Protein AF-A2DGM3-F1 (afdb_monomer_lite)

Foldseek 3Di:
DQDQDDDDDPPSVQLNLLSVVLVQLVCCLPVDPDFKDFQADPQKDFQPVLVVVVVVLDVVPDDLQPAWQWAAADQQLQFHAHHSHTMTGSNLSVLCNVCSVVLSVPVPDHNRSSCCCSCVSRVHDSQSHYFQQEARAAAVCLQDPCSVVDAFAAADCDDDSQKDHWAWLLSYTMYRHPPGDNVSSSVSSVVCLVPAQQWTWMDGRNYIGIHGYDGDDSVPDDPPPPPPD

Organism: Trichomonas vaginalis (strain ATCC PRA-98 / G3) (NCBI:txid412133)

Sequence (229 aa):
MVYAGRSYSWPEQNKDRAARRMTGLEYFLYNTTNDYYWSLTDDVPIDVDNMDKILRHLQNNYLPLNESVFIGHSLKGWFIQGGTGFLLSRYGAKMIIEHAVDWVRDIPYEDDKATLDFRIWMGLSKRDTYSSLMFGEEPRVFNQSEFWKQKLPRCHSFHRSRCSDNYKITDLHALHTRKMNASLAMERLKQAKRESTDLYFYYCYMDLYLCRGEKYNPNFDCPVKGLYV

Secondary structure (DSSP, 8-state):
--------STTHHHHHHHHHHHHHHHHHHHH---SEEEE--TT--B-GGGHHHHHHHHHHH--TTTS--EEE-EETTTEE-TTT-EEEEHHHHHHHHTTHHHHHHH--S-HHHHGGGHHHHTT--SGGGB-SSEE-S--GGGG-TTGGGS-PPBPPSS--TTBPPPEEGGG--EE--TTS-HHHHHHHHHHHHHH-SSEEEEEETTEEEEEE-S---TTT-PPPTTS--

Structure (mmCIF, N/CA/C/O backbone):
data_AF-A2DGM3-F1
#
_entry.id   AF-A2DGM3-F1
#
loop_
_atom_site.group_PDB
_atom_site.id
_atom_site.type_symbol
_atom_site.label_atom_id
_atom_site.label_alt_id
_atom_site.label_comp_id
_atom_site.label_asym_id
_atom_site.label_entity_id
_atom_site.label_seq_id
_atom_site.pdbx_PDB_ins_code
_atom_site.Cartn_x
_atom_site.Cartn_y
_atom_site.Cartn_z
_atom_site.occupancy
_atom_site.B_iso_or_equiv
_atom_site.auth_seq_id
_atom_site.auth_comp_id
_atom_site.auth_asym_id
_atom_site.auth_atom_id
_atom_site.pdbx_PDB_model_num
ATOM 1 N N . MET A 1 1 ? -20.281 8.184 13.288 1.00 46.78 1 MET A N 1
ATOM 2 C CA . MET A 1 1 ? -20.580 8.792 11.968 1.00 46.78 1 MET A CA 1
ATOM 3 C C . MET A 1 1 ? -19.825 10.107 11.811 1.00 46.78 1 MET A C 1
ATOM 5 O O . MET A 1 1 ? -20.208 11.109 12.405 1.00 46.78 1 MET A O 1
ATOM 9 N N . VAL A 1 2 ? -18.732 10.091 11.047 1.00 50.84 2 VAL A N 1
ATOM 10 C CA . VAL A 1 2 ? -17.939 11.285 10.713 1.00 50.84 2 VAL A CA 1
ATOM 11 C C . VAL A 1 2 ? -18.409 11.793 9.347 1.00 50.84 2 VAL A C 1
ATOM 13 O O . VAL A 1 2 ? -18.343 11.059 8.366 1.00 50.84 2 VAL A O 1
ATOM 16 N N . TYR A 1 3 ? -18.939 13.016 9.270 1.00 42.28 3 TYR A N 1
ATOM 17 C CA . TYR A 1 3 ? -19.444 13.577 8.010 1.00 42.28 3 TYR A CA 1
ATOM 18 C C . TYR A 1 3 ? -18.300 14.156 7.165 1.00 42.28 3 TYR A C 1
ATOM 20 O O . TYR A 1 3 ? -17.554 15.018 7.620 1.00 42.28 3 TYR A O 1
ATOM 28 N N . ALA A 1 4 ? -18.199 13.699 5.918 1.00 52.12 4 ALA A N 1
ATOM 29 C CA . ALA A 1 4 ? -17.235 14.153 4.919 1.00 52.12 4 ALA A CA 1
ATOM 30 C C . ALA A 1 4 ? -17.898 15.175 3.973 1.00 52.12 4 ALA A C 1
ATOM 32 O O . ALA A 1 4 ? -18.628 14.806 3.051 1.00 52.12 4 ALA A O 1
ATOM 33 N N . GLY A 1 5 ? -17.697 16.472 4.222 1.00 51.19 5 GLY A N 1
ATOM 34 C CA . GLY A 1 5 ? -18.116 17.549 3.315 1.00 51.19 5 GLY A CA 1
ATOM 35 C C . GLY A 1 5 ? -17.058 17.835 2.242 1.00 51.19 5 GLY A C 1
ATOM 36 O O . GLY A 1 5 ? -15.865 17.670 2.480 1.00 51.19 5 GLY A O 1
ATOM 37 N N . ARG A 1 6 ? -17.462 18.307 1.053 1.00 50.72 6 ARG A N 1
ATOM 38 C CA . ARG A 1 6 ? -16.499 18.820 0.058 1.00 50.72 6 ARG A CA 1
ATOM 39 C C . ARG A 1 6 ? -15.920 20.143 0.564 1.00 50.72 6 ARG A C 1
ATOM 41 O O . ARG A 1 6 ? -16.621 21.150 0.547 1.00 50.72 6 ARG A O 1
ATOM 48 N N . SER A 1 7 ? -14.655 20.145 0.981 1.00 57.59 7 SER A N 1
ATOM 49 C CA . SER A 1 7 ? -13.930 21.367 1.339 1.00 57.59 7 SER A CA 1
ATOM 50 C C . SER A 1 7 ? -12.769 21.642 0.385 1.00 57.59 7 SER A C 1
ATOM 52 O O . SER A 1 7 ? -12.065 20.731 -0.051 1.00 57.59 7 SER A O 1
ATOM 54 N N . TYR A 1 8 ? -12.574 22.919 0.058 1.00 65.69 8 TYR A N 1
ATOM 55 C CA . TYR A 1 8 ? -11.547 23.389 -0.875 1.00 65.69 8 TYR A CA 1
ATOM 56 C C . TYR A 1 8 ? -10.337 24.024 -0.176 1.00 65.69 8 TYR A C 1
ATOM 58 O O . TYR A 1 8 ? -9.361 24.346 -0.849 1.00 65.69 8 TYR A O 1
ATOM 66 N N . SER A 1 9 ? -10.365 24.187 1.152 1.00 68.12 9 SER A N 1
ATOM 67 C CA . SER A 1 9 ? -9.236 24.721 1.916 1.00 68.12 9 SER A CA 1
ATOM 68 C C . SER A 1 9 ? -8.339 23.608 2.467 1.00 68.12 9 SER A C 1
ATOM 70 O O . SER A 1 9 ? -8.789 22.559 2.929 1.00 68.12 9 SER A O 1
ATOM 72 N N . TRP A 1 10 ? -7.033 23.848 2.441 1.00 52.72 10 TRP A N 1
ATOM 73 C CA . TRP A 1 10 ? -6.056 23.131 3.264 1.00 52.72 10 TRP A CA 1
ATOM 74 C C . TRP A 1 10 ? -6.159 23.754 4.668 1.00 52.72 10 TRP A C 1
ATOM 76 O O . TRP A 1 10 ? -5.999 24.975 4.727 1.00 52.72 10 TRP A O 1
ATOM 86 N N . PRO A 1 11 ? -6.535 23.055 5.769 1.00 72.12 11 PRO A N 1
ATOM 87 C CA . PRO A 1 11 ? -6.354 21.635 6.143 1.00 72.12 11 PRO A CA 1
ATOM 88 C C . PRO A 1 11 ? -7.604 20.737 6.032 1.00 72.12 11 PRO A C 1
ATOM 90 O O . PRO A 1 11 ? -7.537 19.534 6.290 1.00 72.12 11 PRO A O 1
ATOM 93 N N . GLU A 1 12 ? -8.750 21.292 5.652 1.00 80.31 12 GLU A N 1
ATOM 94 C CA . GLU A 1 12 ? -10.031 20.578 5.628 1.00 80.31 12 GLU A CA 1
ATOM 95 C C . GLU A 1 12 ? -10.054 19.418 4.618 1.00 80.31 12 GLU A C 1
ATOM 97 O O . GLU A 1 12 ? -10.713 18.409 4.849 1.00 80.31 12 GLU A O 1
ATOM 102 N N . GLN A 1 13 ? -9.266 19.490 3.541 1.00 85.31 13 GLN A N 1
ATOM 103 C CA . GLN A 1 13 ? -9.073 18.356 2.624 1.00 85.31 13 GLN A CA 1
ATOM 104 C C . GLN A 1 13 ? -8.421 17.134 3.293 1.00 85.31 13 GLN A C 1
ATOM 106 O O . GLN A 1 13 ? -8.773 16.001 2.966 1.00 85.31 13 GLN A O 1
ATOM 111 N N . ASN A 1 14 ? -7.474 17.339 4.217 1.00 88.06 14 ASN A N 1
ATOM 112 C CA . ASN A 1 14 ? -6.849 16.236 4.957 1.00 88.06 14 ASN A CA 1
ATOM 113 C C . ASN A 1 14 ? -7.875 15.596 5.896 1.00 88.06 14 ASN A C 1
ATOM 115 O O . ASN A 1 14 ? -7.977 14.373 5.952 1.00 88.06 14 ASN A O 1
ATOM 119 N N . LYS A 1 15 ? -8.686 16.426 6.566 1.00 90.44 15 LYS A N 1
ATOM 120 C CA . LYS A 1 15 ? -9.774 15.965 7.434 1.00 90.44 15 LYS A CA 1
ATOM 121 C C . LYS A 1 15 ? -10.857 15.216 6.660 1.00 90.44 15 LYS A C 1
ATOM 123 O O . LYS A 1 15 ? -11.299 14.177 7.130 1.00 90.44 15 LYS A O 1
ATOM 128 N N . ASP A 1 16 ? -11.238 15.669 5.463 1.00 90.12 16 ASP A N 1
ATOM 129 C CA . ASP A 1 16 ? -12.183 14.954 4.587 1.00 90.12 16 ASP A CA 1
ATOM 130 C C . ASP A 1 16 ? -11.646 13.567 4.200 1.00 90.12 16 ASP A C 1
ATOM 132 O O . ASP A 1 16 ? -12.334 12.559 4.372 1.00 90.12 16 ASP A O 1
ATOM 136 N N . ARG A 1 17 ? -10.387 13.475 3.746 1.00 90.81 17 ARG A N 1
ATOM 137 C CA . ARG A 1 17 ? -9.767 12.178 3.416 1.00 90.81 17 ARG A CA 1
ATOM 138 C C . ARG A 1 17 ? -9.667 11.260 4.632 1.00 90.81 17 ARG A C 1
ATOM 140 O O . ARG A 1 17 ? -9.996 10.077 4.541 1.00 90.81 17 ARG A O 1
ATOM 147 N N . ALA A 1 18 ? -9.278 11.807 5.777 1.00 92.75 18 ALA A N 1
ATOM 148 C CA . ALA A 1 18 ? -9.226 11.083 7.035 1.00 92.75 18 ALA A CA 1
ATOM 149 C C . ALA A 1 18 ? -10.604 10.581 7.489 1.00 92.75 18 ALA A C 1
ATOM 151 O O . ALA A 1 18 ? -10.742 9.406 7.819 1.00 92.75 18 ALA A O 1
ATOM 152 N N . ALA A 1 19 ? -11.634 11.427 7.432 1.00 93.44 19 ALA A N 1
ATOM 153 C CA . ALA A 1 19 ? -13.014 11.077 7.757 1.00 93.44 19 ALA A CA 1
ATOM 154 C C . ALA A 1 19 ? -13.533 9.929 6.886 1.00 93.44 19 ALA A C 1
ATOM 156 O O . ALA A 1 19 ? -14.128 8.978 7.398 1.00 93.44 19 ALA A O 1
ATOM 157 N N . ARG A 1 20 ? -13.268 9.977 5.574 1.00 93.75 20 ARG A N 1
ATOM 158 C CA . ARG A 1 20 ? -13.624 8.894 4.644 1.00 93.75 20 ARG A CA 1
ATOM 159 C C . ARG A 1 20 ? -12.907 7.597 4.988 1.00 93.75 20 ARG A C 1
ATOM 161 O O . ARG A 1 20 ? -13.541 6.547 5.017 1.00 93.75 20 ARG A O 1
ATOM 168 N N . ARG A 1 21 ? -11.612 7.669 5.302 1.00 94.25 21 ARG A N 1
ATOM 169 C CA . ARG A 1 21 ? -10.820 6.502 5.705 1.00 94.25 21 ARG A CA 1
ATOM 170 C C . ARG A 1 21 ? -11.347 5.877 6.995 1.00 94.25 21 ARG A C 1
ATOM 172 O O . ARG A 1 21 ? -11.496 4.661 7.050 1.00 94.25 21 ARG A O 1
ATOM 179 N N . MET A 1 22 ? -11.670 6.692 8.000 1.00 95.88 22 MET A N 1
ATOM 180 C CA . MET A 1 22 ? -12.245 6.212 9.261 1.00 95.88 22 MET A CA 1
ATOM 181 C C . MET A 1 22 ? -13.651 5.641 9.067 1.00 95.88 22 MET A C 1
ATOM 183 O O . MET A 1 22 ? -13.974 4.627 9.668 1.00 95.88 22 MET A O 1
ATOM 187 N N . THR A 1 23 ? -14.457 6.223 8.177 1.00 96.25 23 THR A N 1
ATOM 188 C CA . THR A 1 23 ? -15.788 5.697 7.833 1.00 96.25 23 THR A CA 1
ATOM 189 C C . THR A 1 23 ? -15.687 4.338 7.134 1.00 96.25 23 THR A C 1
ATOM 191 O O . THR A 1 23 ? -16.422 3.413 7.472 1.00 96.25 23 THR A O 1
ATOM 194 N N . GLY A 1 24 ? -14.750 4.180 6.191 1.00 96.69 24 GLY A N 1
ATOM 195 C CA . GLY A 1 24 ? -14.470 2.891 5.550 1.00 96.69 24 GLY A CA 1
ATOM 196 C C . GLY A 1 24 ? -13.993 1.833 6.549 1.00 96.69 24 GLY A C 1
ATOM 197 O O . GLY A 1 24 ? -14.444 0.689 6.504 1.00 96.69 24 GLY A O 1
ATOM 198 N N . LEU A 1 25 ? -13.137 2.231 7.493 1.00 97.38 25 LEU A N 1
ATOM 199 C CA . LEU A 1 25 ? -12.640 1.354 8.551 1.00 97.38 25 LEU A CA 1
ATOM 200 C C . LEU A 1 25 ? -13.743 0.948 9.547 1.00 97.38 25 LEU A C 1
ATOM 202 O O . LEU A 1 25 ? -13.817 -0.218 9.929 1.00 97.38 25 LEU A O 1
ATOM 206 N N . GLU A 1 26 ? -14.625 1.879 9.926 1.00 97.69 26 GLU A N 1
ATOM 207 C CA . GLU A 1 26 ? -15.796 1.632 10.782 1.00 97.69 26 GLU A CA 1
ATOM 208 C C . GLU A 1 26 ? -16.746 0.631 10.109 1.00 97.69 26 GLU A C 1
ATOM 210 O O . GLU A 1 26 ? -17.124 -0.371 10.718 1.00 97.69 26 GLU A O 1
ATOM 215 N N . TYR A 1 27 ? -17.050 0.833 8.821 1.00 98.12 27 TYR A N 1
ATOM 216 C CA . TYR A 1 27 ? -17.855 -0.108 8.039 1.00 98.12 27 TYR A CA 1
ATOM 217 C C . TYR A 1 27 ? -17.202 -1.494 7.966 1.00 98.12 27 TYR A C 1
ATOM 219 O O . TYR A 1 27 ? -17.854 -2.510 8.190 1.00 98.12 27 TYR A O 1
ATOM 227 N N . PHE A 1 28 ? -15.897 -1.568 7.697 1.00 98.19 28 PHE A N 1
ATOM 228 C CA . PHE A 1 28 ? -15.170 -2.837 7.718 1.00 98.19 28 PHE A CA 1
ATOM 229 C C . PHE A 1 28 ? -15.313 -3.564 9.070 1.00 98.19 28 PHE A C 1
ATOM 231 O O . PHE A 1 28 ? -15.593 -4.769 9.094 1.00 98.19 28 PHE A O 1
ATOM 238 N N . LEU A 1 29 ? -15.165 -2.839 10.183 1.00 97.81 29 LEU A N 1
ATOM 239 C CA . LEU A 1 29 ? -15.168 -3.399 11.534 1.00 97.81 29 LEU A CA 1
ATOM 240 C C . LEU A 1 29 ? -16.559 -3.826 12.028 1.00 97.81 29 LEU A C 1
ATOM 242 O O . LEU A 1 29 ? -16.655 -4.782 12.800 1.00 97.81 29 LEU A O 1
ATOM 246 N N . TYR A 1 30 ? -17.631 -3.159 11.601 1.00 97.94 30 TYR A N 1
ATOM 247 C CA . TYR A 1 30 ? -18.980 -3.433 12.114 1.00 97.94 30 TYR A CA 1
ATOM 248 C C . TYR A 1 30 ? -19.928 -4.076 11.098 1.00 97.94 30 TYR A C 1
ATOM 250 O O . TYR A 1 30 ? -20.912 -4.694 11.499 1.00 97.94 30 TYR A O 1
ATOM 258 N N . ASN A 1 31 ? -19.637 -3.990 9.797 1.00 98.38 31 ASN A N 1
ATOM 259 C CA . ASN A 1 31 ? -20.541 -4.434 8.728 1.00 98.38 31 ASN A CA 1
ATOM 260 C C . ASN A 1 31 ? -19.963 -5.538 7.833 1.00 98.38 31 ASN A C 1
ATOM 262 O O . ASN A 1 31 ? -20.613 -5.953 6.875 1.00 98.38 31 ASN A O 1
ATOM 266 N N . THR A 1 32 ? -18.764 -6.040 8.126 1.00 98.31 32 THR A N 1
ATOM 267 C CA . THR A 1 32 ? -18.161 -7.171 7.402 1.00 98.31 32 THR A CA 1
ATOM 268 C C . THR A 1 32 ? -17.608 -8.203 8.375 1.00 98.31 32 THR A C 1
ATOM 270 O O . THR A 1 32 ? -17.399 -7.891 9.544 1.00 98.31 32 THR A O 1
ATOM 273 N N . THR A 1 33 ? -17.308 -9.408 7.894 1.00 97.69 33 THR A N 1
ATOM 274 C CA . THR A 1 33 ? -16.553 -10.436 8.634 1.00 97.69 33 THR A CA 1
ATOM 275 C C . THR A 1 33 ? -15.145 -10.629 8.068 1.00 97.69 33 THR A C 1
ATOM 277 O O . THR A 1 33 ? -14.523 -11.655 8.314 1.00 97.69 33 THR A O 1
ATOM 280 N N . ASN A 1 34 ? -14.657 -9.675 7.269 1.00 97.81 34 ASN A N 1
ATOM 281 C CA . ASN A 1 34 ? -13.352 -9.778 6.627 1.00 97.81 34 ASN A CA 1
ATOM 282 C C . ASN A 1 34 ? -12.224 -9.650 7.665 1.00 97.81 34 ASN A C 1
ATOM 284 O O . ASN A 1 34 ? -12.305 -8.840 8.596 1.00 97.81 34 ASN A O 1
ATOM 288 N N . ASP A 1 35 ? -11.157 -10.419 7.460 1.00 97.94 35 ASP A N 1
ATOM 289 C CA . ASP A 1 35 ? -9.982 -10.453 8.341 1.00 97.94 35 ASP A CA 1
ATOM 290 C C . ASP A 1 35 ? -9.069 -9.235 8.172 1.00 97.94 35 ASP A C 1
ATOM 292 O O . ASP A 1 35 ? -8.463 -8.761 9.137 1.00 97.94 35 ASP A O 1
ATOM 296 N N . TYR A 1 36 ? -8.992 -8.715 6.944 1.00 97.44 36 TYR A N 1
ATOM 297 C CA . TYR A 1 36 ? -8.100 -7.623 6.572 1.00 97.44 36 TYR A CA 1
ATOM 298 C C . TYR A 1 36 ? -8.834 -6.513 5.824 1.00 97.44 36 TYR A C 1
ATOM 300 O O . TYR A 1 36 ? -9.786 -6.756 5.078 1.00 97.44 36 TYR A O 1
ATOM 308 N N . TYR A 1 37 ? -8.343 -5.291 6.007 1.00 97.25 37 TYR A N 1
ATOM 309 C CA . TYR A 1 37 ? -8.811 -4.079 5.346 1.00 97.25 37 TYR A CA 1
ATOM 310 C C . TYR A 1 37 ? -7.653 -3.416 4.615 1.00 97.25 37 TYR A C 1
ATOM 312 O O . TYR A 1 37 ? -6.606 -3.189 5.214 1.00 97.25 37 TYR A O 1
ATOM 320 N N . TRP A 1 38 ? -7.842 -3.063 3.346 1.00 96.69 38 TRP A N 1
ATOM 321 C CA . TRP A 1 38 ? -6.857 -2.302 2.582 1.00 96.69 38 TRP A CA 1
ATOM 322 C C . TRP A 1 38 ? -7.442 -0.936 2.220 1.00 96.69 38 TRP A C 1
ATOM 324 O O . TRP A 1 38 ? -8.383 -0.844 1.435 1.00 96.69 38 TRP A O 1
ATOM 334 N N . SER A 1 39 ? -6.885 0.128 2.801 1.00 96.00 39 SER A N 1
ATOM 335 C CA . SER A 1 39 ? -7.179 1.507 2.402 1.00 96.00 39 SER A CA 1
ATOM 336 C C . SER A 1 39 ? -6.271 1.892 1.240 1.00 96.00 39 SER A C 1
ATOM 338 O O . SER A 1 39 ? -5.059 1.879 1.415 1.00 96.00 39 SER A O 1
ATOM 340 N N . LEU A 1 40 ? -6.839 2.307 0.110 1.00 94.50 40 LEU A N 1
ATOM 341 C CA . LEU A 1 40 ? -6.114 2.783 -1.077 1.00 94.50 40 LEU A CA 1
ATOM 342 C C . LEU A 1 40 ? -6.906 3.881 -1.808 1.00 94.50 40 LEU A C 1
ATOM 344 O O . LEU A 1 40 ? -8.092 4.074 -1.529 1.00 94.50 40 LEU A O 1
ATOM 348 N N . THR A 1 41 ? -6.251 4.609 -2.714 1.00 93.81 41 THR A N 1
ATOM 349 C CA . THR A 1 41 ? -6.880 5.592 -3.616 1.00 93.81 41 THR A CA 1
ATOM 350 C C . THR A 1 41 ? -7.310 4.963 -4.945 1.00 93.81 41 THR A C 1
ATOM 352 O O . THR A 1 41 ? -6.910 3.855 -5.293 1.00 93.81 41 THR A O 1
ATOM 355 N N . ASP A 1 42 ? -8.154 5.662 -5.702 1.00 92.56 42 ASP A N 1
ATOM 356 C CA . ASP A 1 42 ? -8.741 5.192 -6.964 1.00 92.56 42 ASP A CA 1
ATOM 357 C C . ASP A 1 42 ? -7.768 5.189 -8.161 1.00 92.56 42 ASP A C 1
ATOM 359 O O . ASP A 1 42 ? -8.080 4.628 -9.210 1.00 92.56 42 ASP A O 1
ATOM 363 N N . ASP A 1 43 ? -6.568 5.749 -8.001 1.00 92.50 43 ASP A N 1
ATOM 364 C CA . ASP A 1 43 ? -5.481 5.779 -8.988 1.00 92.50 43 ASP A CA 1
ATOM 365 C C . ASP A 1 43 ? -4.379 4.724 -8.737 1.00 92.50 43 ASP A C 1
ATOM 367 O O . ASP A 1 43 ? -3.234 4.855 -9.200 1.00 92.50 43 ASP A O 1
ATOM 371 N N . VAL A 1 44 ? -4.740 3.648 -8.026 1.00 95.50 44 VAL A N 1
ATOM 372 C CA . VAL A 1 44 ? -3.877 2.502 -7.708 1.00 95.50 44 VAL A CA 1
ATOM 373 C C . VAL A 1 44 ? -4.363 1.235 -8.416 1.00 95.50 44 VAL A C 1
ATOM 375 O O . VAL A 1 44 ? -5.273 0.561 -7.928 1.00 95.50 44 VAL A O 1
ATOM 378 N N . PRO A 1 45 ? -3.760 0.837 -9.550 1.00 95.56 45 PRO A N 1
ATOM 379 C CA . PRO A 1 45 ? -3.963 -0.500 -10.087 1.00 95.56 45 PRO A CA 1
ATOM 380 C C . PRO A 1 45 ? -3.408 -1.573 -9.137 1.00 95.56 45 PRO A C 1
ATOM 382 O O . PRO A 1 45 ? -2.309 -1.445 -8.587 1.00 95.56 45 PRO A O 1
ATOM 385 N N . ILE A 1 46 ? -4.153 -2.675 -9.017 1.00 95.50 46 ILE A N 1
ATOM 386 C CA . ILE A 1 46 ? -3.817 -3.837 -8.187 1.00 95.50 46 ILE A CA 1
ATOM 387 C C . ILE A 1 46 ? -3.673 -5.085 -9.066 1.00 95.50 46 ILE A C 1
ATOM 389 O O . ILE A 1 46 ? -4.498 -5.354 -9.941 1.00 95.50 46 ILE A O 1
ATOM 393 N N . ASP A 1 47 ? -2.634 -5.878 -8.812 1.00 95.06 47 ASP A N 1
ATOM 394 C CA . ASP A 1 47 ? -2.428 -7.193 -9.418 1.00 95.06 47 ASP A CA 1
ATOM 395 C C . ASP A 1 47 ? -3.316 -8.255 -8.749 1.00 95.06 47 ASP A C 1
ATOM 397 O O . ASP A 1 47 ? -2.874 -9.022 -7.889 1.00 95.06 47 ASP A O 1
ATOM 401 N N . VAL A 1 48 ? -4.591 -8.276 -9.146 1.00 92.88 48 VAL A N 1
ATOM 402 C CA . VAL A 1 48 ? -5.610 -9.185 -8.592 1.00 92.88 48 VAL A CA 1
ATOM 403 C C . VAL A 1 48 ? -5.238 -10.660 -8.791 1.00 92.88 48 VAL A C 1
ATOM 405 O O . VAL A 1 48 ? -5.493 -11.472 -7.906 1.00 92.88 48 VAL A O 1
ATOM 408 N N . ASP A 1 49 ? -4.553 -11.001 -9.888 1.00 89.69 49 ASP A N 1
ATOM 409 C CA . ASP A 1 49 ? -4.169 -12.385 -10.217 1.00 89.69 49 ASP A CA 1
ATOM 410 C C . ASP A 1 49 ? -3.181 -12.975 -9.196 1.00 89.69 49 ASP A C 1
ATOM 412 O O . ASP A 1 49 ? -3.067 -14.190 -9.054 1.00 89.69 49 ASP A O 1
ATOM 416 N N . ASN A 1 50 ? -2.458 -12.117 -8.471 1.00 86.44 50 ASN A N 1
ATOM 417 C CA . ASN A 1 50 ? -1.524 -12.520 -7.426 1.00 86.44 50 ASN A CA 1
ATOM 418 C C . ASN A 1 50 ? -2.031 -12.202 -6.007 1.00 86.44 50 ASN A C 1
ATOM 420 O O . ASN A 1 50 ? -1.261 -12.339 -5.054 1.00 86.44 50 ASN A O 1
ATOM 424 N N . MET A 1 51 ? -3.298 -11.809 -5.831 1.00 88.75 51 MET A N 1
ATOM 425 C CA . MET A 1 51 ? -3.848 -11.449 -4.516 1.00 88.75 51 MET A CA 1
ATOM 426 C C . MET A 1 51 ? -3.784 -12.609 -3.513 1.00 88.75 51 MET A C 1
ATOM 428 O O . MET A 1 51 ? -3.455 -12.408 -2.345 1.00 88.75 51 MET A O 1
ATOM 432 N N . ASP A 1 52 ? -3.980 -13.843 -3.978 1.00 87.94 52 ASP A N 1
ATOM 433 C CA . ASP A 1 52 ? -3.874 -15.041 -3.143 1.00 87.94 52 ASP A CA 1
ATOM 434 C C . ASP A 1 52 ? -2.511 -15.182 -2.452 1.00 87.94 52 ASP A C 1
ATOM 436 O O . ASP A 1 52 ? -2.415 -15.784 -1.384 1.00 87.94 52 ASP A O 1
ATOM 440 N N . LYS A 1 53 ? -1.433 -14.649 -3.043 1.00 85.00 53 LYS A N 1
ATOM 441 C CA . LYS A 1 53 ? -0.107 -14.665 -2.407 1.00 85.00 53 LYS A CA 1
ATOM 442 C C . LYS A 1 53 ? -0.064 -13.746 -1.190 1.00 85.00 53 LYS A C 1
ATOM 444 O O . LYS A 1 53 ? 0.463 -14.162 -0.162 1.00 85.00 53 LYS A O 1
ATOM 449 N N . ILE A 1 54 ? -0.661 -12.555 -1.286 1.00 87.50 54 ILE A N 1
ATOM 450 C CA . ILE A 1 54 ? -0.799 -11.634 -0.150 1.00 87.50 54 ILE A CA 1
ATOM 451 C C . ILE A 1 54 ? -1.640 -12.293 0.938 1.00 87.50 54 ILE A C 1
ATOM 453 O O . ILE A 1 54 ? -1.214 -12.351 2.087 1.00 87.50 54 ILE A O 1
ATOM 457 N N . LEU A 1 55 ? -2.806 -12.836 0.576 1.00 89.44 55 LEU A N 1
ATOM 458 C CA . LEU A 1 55 ? -3.712 -13.460 1.540 1.00 89.44 55 LEU A CA 1
ATOM 459 C C . LEU A 1 55 ? -3.050 -14.639 2.257 1.00 89.44 55 LEU A C 1
ATOM 461 O O . LEU A 1 55 ? -3.061 -14.680 3.484 1.00 89.44 55 LEU A O 1
ATOM 465 N N . ARG A 1 56 ? -2.385 -15.539 1.520 1.00 87.62 56 ARG A N 1
ATOM 466 C CA . ARG A 1 56 ? -1.623 -16.644 2.121 1.00 87.62 56 ARG A CA 1
ATOM 467 C C . ARG A 1 56 ? -0.492 -16.147 3.012 1.00 87.62 56 ARG A C 1
ATOM 469 O O . ARG A 1 56 ? -0.264 -16.726 4.068 1.00 87.62 56 ARG A O 1
ATOM 476 N N . HIS A 1 57 ? 0.228 -15.098 2.610 1.00 84.19 57 HIS A N 1
ATOM 477 C CA . HIS A 1 57 ? 1.257 -14.512 3.463 1.00 84.19 57 HIS A CA 1
ATOM 478 C C . HIS A 1 57 ? 0.662 -14.036 4.788 1.00 84.19 57 HIS A C 1
ATOM 480 O O . HIS A 1 57 ? 1.160 -14.428 5.841 1.00 84.19 57 HIS A O 1
ATOM 486 N N . LEU A 1 58 ? -0.418 -13.262 4.733 1.00 89.50 58 LEU A N 1
ATOM 487 C CA . LEU A 1 58 ? -1.066 -12.731 5.922 1.00 89.50 58 LEU A CA 1
ATOM 488 C C . LEU A 1 58 ? -1.600 -13.849 6.830 1.00 89.50 58 LEU A C 1
ATOM 490 O O . LEU A 1 58 ? -1.261 -13.883 8.008 1.00 89.50 58 LEU A O 1
ATOM 494 N N . GLN A 1 59 ? -2.330 -14.814 6.266 1.00 89.81 59 GLN A N 1
ATOM 495 C CA . GLN A 1 59 ? -2.904 -15.954 6.993 1.00 89.81 59 GLN A CA 1
ATOM 496 C C . GLN A 1 59 ? -1.848 -16.850 7.651 1.00 89.81 59 GLN A C 1
ATOM 498 O O . GLN A 1 59 ? -2.086 -17.410 8.716 1.00 89.81 59 GLN A O 1
ATOM 503 N N . ASN A 1 60 ? -0.677 -16.996 7.027 1.00 88.38 60 ASN A N 1
ATOM 504 C CA . ASN A 1 60 ? 0.392 -17.846 7.552 1.00 88.38 60 ASN A CA 1
ATOM 505 C C . ASN A 1 60 ? 1.256 -17.159 8.618 1.00 88.38 60 ASN A C 1
ATOM 507 O O . ASN A 1 60 ? 2.020 -17.846 9.294 1.00 88.38 60 ASN A O 1
ATOM 511 N N . ASN A 1 61 ? 1.205 -15.828 8.723 1.00 85.62 61 ASN A N 1
ATOM 512 C CA . ASN A 1 61 ? 2.100 -15.061 9.596 1.00 85.62 61 ASN A CA 1
ATOM 513 C C . ASN A 1 61 ? 1.374 -14.294 10.704 1.00 85.62 61 ASN A C 1
ATOM 515 O O . ASN A 1 61 ? 2.044 -13.861 11.635 1.00 85.62 61 ASN A O 1
ATOM 519 N N . TYR A 1 62 ? 0.050 -14.135 10.618 1.00 91.38 62 TYR A N 1
ATOM 520 C CA . TYR A 1 62 ? -0.718 -13.331 11.563 1.00 91.38 62 TYR A CA 1
ATOM 521 C C . TYR A 1 62 ? -2.076 -13.956 11.890 1.00 91.38 62 TYR A C 1
ATOM 523 O O . TYR A 1 62 ? -2.744 -14.532 11.032 1.00 91.38 62 TYR A O 1
ATOM 531 N N . LEU A 1 63 ? -2.528 -13.744 13.121 1.00 95.88 63 LEU A N 1
ATOM 532 C CA . LEU A 1 63 ? -3.875 -14.013 13.606 1.00 95.88 63 LEU A CA 1
ATOM 533 C C . LEU A 1 63 ? -4.689 -12.707 13.559 1.00 95.88 63 LEU A C 1
ATOM 535 O O . LEU A 1 63 ? -4.599 -11.894 14.480 1.00 95.88 63 LEU A O 1
ATOM 539 N N . PRO A 1 64 ? -5.515 -12.467 12.523 1.00 96.38 64 PRO A N 1
ATOM 540 C CA . PRO A 1 64 ? -6.099 -11.147 12.248 1.00 96.38 64 PRO A CA 1
ATOM 541 C C . PRO A 1 64 ? -7.034 -10.612 13.343 1.00 96.38 64 PRO A C 1
ATOM 543 O O . PRO A 1 64 ? -7.281 -9.407 13.407 1.00 96.38 64 PRO A O 1
ATOM 546 N N . LEU A 1 65 ? -7.554 -11.493 14.202 1.00 97.56 65 LEU A N 1
ATOM 547 C CA . LEU A 1 65 ? -8.434 -11.145 15.321 1.00 97.56 65 LEU A CA 1
ATOM 548 C C . LEU A 1 65 ? -7.678 -10.832 16.622 1.00 97.56 65 LEU A C 1
ATOM 550 O O . LEU A 1 65 ? -8.278 -10.293 17.550 1.00 97.56 65 LEU A O 1
ATOM 554 N N . ASN A 1 66 ? -6.382 -11.145 16.685 1.00 97.12 66 ASN A N 1
ATOM 555 C CA . ASN A 1 66 ? -5.584 -11.098 17.912 1.00 97.12 66 ASN A CA 1
ATOM 556 C C . ASN A 1 66 ? -4.276 -10.312 17.754 1.00 97.12 66 ASN A C 1
ATOM 558 O O . ASN A 1 66 ? -3.688 -9.915 18.756 1.00 97.12 66 ASN A O 1
ATOM 562 N N . GLU A 1 67 ? -3.814 -10.097 16.523 1.00 95.38 67 GLU A N 1
ATOM 563 C CA . GLU A 1 67 ? -2.536 -9.458 16.223 1.00 95.38 67 GLU A CA 1
ATOM 564 C C . GLU A 1 67 ? -2.730 -8.236 15.329 1.00 95.38 67 GLU A C 1
ATOM 566 O O . GLU A 1 67 ? -3.490 -8.250 14.354 1.00 95.38 67 GLU A O 1
ATOM 571 N N . SER A 1 68 ? -2.021 -7.158 15.661 1.00 95.38 68 SER A N 1
ATOM 572 C CA . SER A 1 68 ? -2.001 -5.936 14.864 1.00 95.38 68 SER A CA 1
ATOM 573 C C . SER A 1 68 ? -1.169 -6.142 13.602 1.00 95.38 68 SER A C 1
ATOM 575 O O . SER A 1 68 ? 0.027 -6.406 13.674 1.00 95.38 68 SER A O 1
ATOM 577 N N . VAL A 1 69 ? -1.792 -5.948 12.445 1.00 95.31 69 VAL A N 1
ATOM 578 C CA . VAL A 1 69 ? -1.104 -5.741 11.169 1.00 95.31 69 VAL A CA 1
ATOM 579 C C . VAL A 1 69 ? -1.389 -4.310 10.750 1.00 95.31 69 VAL A C 1
ATOM 581 O O . VAL A 1 69 ? -2.546 -3.900 10.773 1.00 95.31 69 VAL A O 1
ATOM 584 N N . PHE A 1 70 ? -0.349 -3.566 10.381 1.00 95.62 70 PHE A N 1
ATOM 585 C CA . PHE A 1 70 ? -0.449 -2.238 9.780 1.00 95.62 70 PHE A CA 1
ATOM 586 C C . PHE A 1 70 ? 0.727 -2.034 8.842 1.00 95.62 70 PHE A C 1
ATOM 588 O O . PHE A 1 70 ? 1.762 -1.539 9.262 1.00 95.62 70 PHE A O 1
ATOM 595 N N . ILE A 1 71 ? 0.584 -2.460 7.590 1.00 93.62 71 ILE A N 1
ATOM 596 C CA . ILE A 1 71 ? 1.693 -2.503 6.634 1.00 93.62 71 ILE A CA 1
ATOM 597 C C . ILE A 1 71 ? 1.395 -1.662 5.395 1.00 93.62 71 ILE A C 1
ATOM 599 O O . ILE A 1 71 ? 0.274 -1.661 4.890 1.00 93.62 71 ILE A O 1
ATOM 603 N N . GLY A 1 72 ? 2.401 -0.968 4.870 1.00 92.94 72 GLY A N 1
ATOM 604 C CA . GLY A 1 72 ? 2.283 -0.206 3.633 1.00 92.94 72 GLY A CA 1
ATOM 605 C C . GLY A 1 72 ? 3.627 0.192 3.031 1.00 92.94 72 GLY A C 1
ATOM 606 O O . GLY A 1 72 ? 4.691 -0.164 3.543 1.00 92.94 72 GLY A O 1
ATOM 607 N N . HIS A 1 73 ? 3.596 0.937 1.924 1.00 91.69 73 HIS A N 1
ATOM 608 C CA . HIS A 1 73 ? 4.827 1.460 1.332 1.00 91.69 73 HIS A CA 1
ATOM 609 C C . HIS A 1 73 ? 5.379 2.589 2.202 1.00 91.69 73 HIS A C 1
ATOM 611 O O . HIS A 1 73 ? 4.773 3.660 2.298 1.00 91.69 73 HIS A O 1
ATOM 617 N N . SER A 1 74 ? 6.544 2.372 2.813 1.00 86.62 74 SER A N 1
ATOM 618 C CA . SER A 1 74 ? 7.171 3.398 3.637 1.00 86.62 74 SER A CA 1
ATOM 619 C C . SER A 1 74 ? 8.153 4.263 2.865 1.00 86.62 74 SER A C 1
ATOM 621 O O . SER A 1 74 ? 9.185 3.800 2.375 1.00 86.62 74 SER A O 1
ATOM 623 N N . LEU A 1 75 ? 7.898 5.568 2.875 1.00 82.31 75 LEU A N 1
ATOM 624 C CA . LEU A 1 75 ? 8.832 6.556 2.357 1.00 82.31 75 LEU A CA 1
ATOM 625 C C . LEU A 1 75 ? 9.852 6.898 3.444 1.00 82.31 75 LEU A C 1
ATOM 627 O O . LEU A 1 75 ? 9.598 7.707 4.336 1.00 82.31 75 LEU A O 1
ATOM 631 N N . LYS A 1 76 ? 11.025 6.252 3.375 1.00 70.25 76 LYS A N 1
ATOM 632 C CA . LYS A 1 76 ? 12.170 6.428 4.295 1.00 70.25 76 LYS A CA 1
ATOM 633 C C . LYS A 1 76 ? 11.888 6.133 5.773 1.00 70.25 76 LYS A C 1
ATOM 635 O O . LYS A 1 76 ? 12.614 6.624 6.640 1.00 70.25 76 LYS A O 1
ATOM 640 N N . GLY A 1 77 ? 10.826 5.408 6.104 1.00 69.56 77 GLY A N 1
ATOM 641 C CA . GLY A 1 77 ? 10.415 5.280 7.501 1.00 69.56 77 GLY A CA 1
ATOM 642 C C . GLY A 1 77 ? 9.883 6.559 8.129 1.00 69.56 77 GLY A C 1
ATOM 643 O O . GLY A 1 77 ? 9.850 6.701 9.358 1.00 69.56 77 GLY A O 1
ATOM 644 N N . TRP A 1 78 ? 9.540 7.538 7.292 1.00 78.31 78 TRP A N 1
ATOM 645 C CA . TRP A 1 78 ? 8.994 8.811 7.739 1.00 78.31 78 TRP A CA 1
ATOM 646 C C . TRP A 1 78 ? 7.479 8.756 7.806 1.00 78.31 78 TRP A C 1
ATOM 648 O O . TRP A 1 78 ? 6.920 9.361 8.710 1.00 78.31 78 TRP A O 1
ATOM 658 N N . PHE A 1 79 ? 6.844 8.031 6.884 1.00 87.75 79 PHE A N 1
ATOM 659 C CA . PHE A 1 79 ? 5.408 7.771 6.866 1.00 87.75 79 PHE A CA 1
ATOM 660 C C . PHE A 1 79 ? 5.060 6.629 5.903 1.00 87.75 79 PHE A C 1
ATOM 662 O O . PHE A 1 79 ? 5.920 6.171 5.141 1.00 87.75 79 PHE A O 1
ATOM 669 N N . ILE A 1 80 ? 3.805 6.180 5.958 1.00 90.50 80 ILE A N 1
ATOM 670 C CA . ILE A 1 80 ? 3.206 5.262 4.988 1.00 90.50 80 ILE A CA 1
ATOM 671 C C . ILE A 1 80 ? 2.523 6.081 3.896 1.00 90.50 80 ILE A C 1
ATOM 673 O O . ILE A 1 80 ? 1.745 6.984 4.189 1.00 90.50 80 ILE A O 1
ATOM 677 N N . GLN A 1 81 ? 2.835 5.794 2.637 1.00 92.00 81 GLN A N 1
ATOM 678 C CA . GLN A 1 81 ? 2.328 6.567 1.510 1.00 92.00 81 GLN A CA 1
ATOM 679 C C . GLN A 1 81 ? 0.810 6.377 1.335 1.00 92.00 81 GLN A C 1
ATOM 681 O O . GLN A 1 81 ? 0.314 5.255 1.366 1.00 92.00 81 GLN A O 1
ATOM 686 N N . GLY A 1 82 ? 0.069 7.474 1.134 1.00 89.19 82 GLY A N 1
ATOM 687 C CA . GLY A 1 82 ? -1.401 7.458 1.154 1.00 89.19 82 GLY A CA 1
ATOM 688 C C . GLY A 1 82 ? -2.107 6.878 -0.077 1.00 89.19 82 GLY A C 1
ATOM 689 O O . GLY A 1 82 ? -3.257 6.468 0.043 1.00 89.19 82 GLY A O 1
ATOM 690 N N . GLY A 1 83 ? -1.438 6.846 -1.231 1.00 92.00 83 GLY A N 1
ATOM 691 C CA . GLY A 1 83 ? -1.939 6.340 -2.513 1.00 92.00 83 GLY A CA 1
ATOM 692 C C . GLY A 1 83 ? -2.160 4.833 -2.477 1.00 92.00 83 GLY A C 1
ATOM 693 O O . GLY A 1 83 ? -3.293 4.384 -2.316 1.00 92.00 83 GLY A O 1
ATOM 694 N N . THR A 1 84 ? -1.081 4.033 -2.509 1.00 94.00 84 THR A N 1
ATOM 695 C CA . THR A 1 84 ? -1.197 2.580 -2.240 1.00 94.00 84 THR A CA 1
ATOM 696 C C . THR A 1 84 ? -1.704 2.285 -0.831 1.00 94.00 84 THR A C 1
ATOM 698 O O . THR A 1 84 ? -2.164 1.175 -0.564 1.00 94.00 84 THR A O 1
ATOM 701 N N . GLY A 1 85 ? -1.605 3.284 0.050 1.00 94.44 85 GLY A N 1
ATOM 702 C CA . GLY A 1 85 ? -2.147 3.288 1.392 1.00 94.44 85 GLY A CA 1
ATOM 703 C C . GLY A 1 85 ? -1.561 2.175 2.241 1.00 94.44 85 GLY A C 1
ATOM 704 O O . GLY A 1 85 ? -0.341 2.008 2.304 1.00 94.44 85 GLY A O 1
ATOM 705 N N . PHE A 1 86 ? -2.430 1.450 2.933 1.00 95.38 86 PHE A N 1
ATOM 706 C CA . PHE A 1 86 ? -2.015 0.462 3.920 1.00 95.38 86 PHE A CA 1
ATOM 707 C C . PHE A 1 86 ? -3.023 -0.670 4.078 1.00 95.38 86 PHE A C 1
ATOM 709 O O . PHE A 1 86 ? -4.220 -0.510 3.824 1.00 95.38 86 PHE A O 1
ATOM 716 N N . LEU A 1 87 ? -2.525 -1.790 4.591 1.00 96.31 87 LEU A N 1
ATOM 717 C CA . LEU A 1 87 ? -3.292 -2.962 4.972 1.00 96.31 87 LEU A CA 1
ATOM 718 C C . LEU A 1 87 ? -3.325 -3.102 6.496 1.00 96.31 87 LEU A C 1
ATOM 720 O O . LEU A 1 87 ? -2.293 -2.981 7.156 1.00 96.31 87 LEU A O 1
ATOM 724 N N . LEU A 1 88 ? -4.511 -3.376 7.036 1.00 96.88 88 LEU A N 1
ATOM 725 C CA . LEU A 1 88 ? -4.772 -3.585 8.456 1.00 96.88 88 LEU A CA 1
ATOM 726 C C . LEU A 1 88 ? -5.354 -4.967 8.729 1.00 96.88 88 LEU A C 1
ATOM 728 O O . LEU A 1 88 ? -6.175 -5.451 7.949 1.00 96.88 88 LEU A O 1
ATOM 732 N N . SER A 1 89 ? -5.010 -5.551 9.876 1.00 97.81 89 SER A N 1
ATOM 733 C CA . SER A 1 89 ? -5.812 -6.625 10.471 1.00 97.81 89 SER A CA 1
ATOM 734 C C . SER A 1 89 ? -7.061 -6.059 11.140 1.00 97.81 89 SER A C 1
ATOM 736 O O . SER A 1 89 ? -7.121 -4.881 11.508 1.00 97.81 89 SER A O 1
ATOM 738 N N . ARG A 1 90 ? -8.061 -6.913 11.361 1.00 98.12 90 ARG A N 1
ATOM 739 C CA . ARG A 1 90 ? -9.264 -6.547 12.111 1.00 98.12 90 ARG A CA 1
ATOM 740 C C . ARG A 1 90 ? -8.963 -6.083 13.538 1.00 98.12 90 ARG A C 1
ATOM 742 O O . ARG A 1 90 ? -9.578 -5.125 14.003 1.00 98.12 90 ARG A O 1
ATOM 749 N N . TYR A 1 91 ? -7.994 -6.710 14.204 1.00 98.12 91 TYR A N 1
ATOM 750 C CA . TYR A 1 91 ? -7.521 -6.273 15.517 1.00 98.12 91 TYR A CA 1
ATOM 751 C C . TYR A 1 91 ? -6.920 -4.859 15.463 1.00 98.12 91 TYR A C 1
ATOM 753 O O . TYR A 1 91 ? -7.328 -3.994 16.235 1.00 98.12 91 TYR A O 1
ATOM 761 N N . GLY A 1 92 ? -6.043 -4.577 14.491 1.00 97.62 92 GLY A N 1
ATOM 762 C CA . GLY A 1 92 ? -5.487 -3.233 14.292 1.00 97.62 92 GLY A CA 1
ATOM 763 C C . GLY A 1 92 ? -6.564 -2.185 13.983 1.00 97.62 92 GLY A C 1
ATOM 764 O O . GLY A 1 92 ? -6.538 -1.080 14.524 1.00 97.62 92 GLY A O 1
ATOM 765 N N . ALA A 1 93 ? -7.568 -2.542 13.177 1.00 98.06 93 ALA A N 1
ATOM 766 C CA . ALA A 1 93 ? -8.704 -1.668 12.888 1.00 98.06 93 ALA A CA 1
ATOM 767 C C . ALA A 1 93 ? -9.475 -1.267 14.154 1.00 98.06 93 ALA A C 1
ATOM 769 O O . ALA A 1 93 ? -9.829 -0.098 14.304 1.00 98.06 93 ALA A O 1
ATOM 770 N N . LYS A 1 94 ? -9.691 -2.208 15.083 1.00 98.00 94 LYS A N 1
ATOM 771 C CA . LYS A 1 94 ? -10.340 -1.927 16.370 1.00 98.00 94 LYS A CA 1
ATOM 772 C C . LYS A 1 94 ? -9.563 -0.881 17.175 1.00 98.00 94 LYS A C 1
ATOM 774 O O . LYS A 1 94 ? -10.164 0.095 17.611 1.00 98.00 94 LYS A O 1
ATOM 779 N N . MET A 1 95 ? -8.242 -1.043 17.282 1.00 97.38 95 MET A N 1
ATOM 780 C CA . MET A 1 95 ? -7.372 -0.100 17.999 1.00 97.38 95 MET A CA 1
ATOM 781 C C . MET A 1 95 ? -7.447 1.316 17.405 1.00 97.38 95 MET A C 1
ATOM 783 O O . MET A 1 95 ? -7.464 2.296 18.139 1.00 97.38 95 MET A O 1
ATOM 787 N N . ILE A 1 96 ? -7.527 1.448 16.074 1.00 97.06 96 ILE A N 1
ATOM 788 C CA . ILE A 1 96 ? -7.654 2.761 15.415 1.00 97.06 96 ILE A CA 1
ATOM 789 C C . ILE A 1 96 ? -9.021 3.398 15.676 1.00 97.06 96 ILE A C 1
ATOM 791 O O . ILE A 1 96 ? -9.096 4.599 15.936 1.00 97.06 96 ILE A O 1
ATOM 795 N N . ILE A 1 97 ? -10.105 2.623 15.587 1.00 96.81 97 ILE A N 1
ATOM 796 C CA . ILE A 1 97 ? -11.468 3.158 15.711 1.00 96.81 97 ILE A CA 1
ATOM 797 C C . ILE A 1 97 ? -11.729 3.768 17.091 1.00 96.81 97 ILE A C 1
ATOM 799 O O . ILE A 1 97 ? -12.443 4.766 17.177 1.00 96.81 97 ILE A O 1
ATOM 803 N N . GLU A 1 98 ? -11.087 3.256 18.142 1.00 95.38 98 GLU A N 1
ATOM 804 C CA . GLU A 1 98 ? -11.146 3.827 19.495 1.00 95.38 98 GLU A CA 1
ATOM 805 C C . GLU A 1 98 ? -10.602 5.270 19.568 1.00 95.38 98 GLU A C 1
ATOM 807 O O . GLU A 1 98 ? -11.021 6.040 20.430 1.00 95.38 98 GLU A O 1
ATOM 812 N N . HIS A 1 99 ? -9.743 5.672 18.624 1.00 95.56 99 HIS A N 1
ATOM 813 C CA . HIS A 1 99 ? -9.140 7.009 18.542 1.00 95.56 99 HIS A CA 1
ATOM 814 C C . HIS A 1 99 ? -9.613 7.836 17.333 1.00 95.56 99 HIS A C 1
ATOM 816 O O . HIS A 1 99 ? -9.198 8.985 17.164 1.00 95.56 99 HIS A O 1
ATOM 822 N N . ALA A 1 100 ? -10.474 7.282 16.475 1.00 93.94 100 ALA A N 1
ATOM 823 C CA . ALA A 1 100 ? -10.741 7.824 15.142 1.00 93.94 100 ALA A CA 1
ATOM 824 C C . ALA A 1 100 ? -11.317 9.249 15.144 1.00 93.94 100 ALA A C 1
ATOM 826 O O . ALA A 1 100 ? -10.908 10.076 14.330 1.00 93.94 100 ALA A O 1
ATOM 827 N N . VAL A 1 101 ? -12.263 9.551 16.041 1.00 94.38 101 VAL A N 1
ATOM 828 C CA . VAL A 1 101 ? -12.925 10.869 16.088 1.00 94.38 101 VAL A CA 1
ATOM 829 C C . VAL A 1 101 ? -11.937 11.967 16.470 1.00 94.38 101 VAL A C 1
ATOM 831 O O . VAL A 1 101 ? -11.873 12.995 15.794 1.00 94.38 101 VAL A O 1
ATOM 834 N N . ASP A 1 102 ? -11.154 11.736 17.523 1.00 94.62 102 ASP A N 1
ATOM 835 C CA . ASP A 1 102 ? -10.147 12.690 17.986 1.00 94.62 102 ASP A CA 1
ATOM 836 C C . ASP A 1 102 ? -9.037 12.848 16.946 1.00 94.62 102 ASP A C 1
ATOM 838 O O . ASP A 1 102 ? -8.684 13.971 16.591 1.00 94.62 102 ASP A O 1
ATOM 842 N N . TRP A 1 103 ? -8.569 11.739 16.363 1.00 94.00 103 TRP A N 1
ATOM 843 C CA . TRP A 1 103 ? -7.559 11.780 15.312 1.00 94.00 103 TRP A CA 1
ATOM 844 C C . TRP A 1 103 ? -8.012 12.617 14.116 1.00 94.00 103 TRP A C 1
ATOM 846 O O . TRP A 1 103 ? -7.286 13.522 13.728 1.00 94.00 103 TRP A O 1
ATOM 856 N N . VAL A 1 104 ? -9.220 12.397 13.572 1.00 93.75 104 VAL A N 1
ATOM 857 C CA . VAL A 1 104 ? -9.744 13.183 12.433 1.00 93.75 104 VAL A CA 1
ATOM 858 C C . VAL A 1 104 ? -9.865 14.669 12.774 1.00 93.75 104 VAL A C 1
ATOM 860 O O . VAL A 1 104 ? -9.564 15.519 11.932 1.00 93.75 104 VAL A O 1
ATOM 863 N N . ARG A 1 105 ? -10.319 14.998 13.989 1.00 92.56 105 ARG A N 1
ATOM 864 C CA . ARG A 1 105 ? -10.470 16.389 14.435 1.00 92.56 105 ARG A CA 1
ATOM 865 C C . ARG A 1 105 ? -9.121 17.108 14.481 1.00 92.56 105 ARG A C 1
ATOM 867 O O . ARG A 1 105 ? -9.035 18.255 14.031 1.00 92.56 105 ARG A O 1
ATOM 874 N N . ASP A 1 106 ? -8.100 16.411 14.972 1.00 91.69 106 ASP A N 1
ATOM 875 C CA . ASP A 1 106 ? -6.836 16.998 15.409 1.00 91.69 106 ASP A CA 1
ATOM 876 C C . ASP A 1 106 ? -5.668 16.754 14.429 1.00 91.69 106 ASP A C 1
ATOM 878 O O . ASP A 1 106 ? -4.524 17.047 14.773 1.00 91.69 106 ASP A O 1
ATOM 882 N N . ILE A 1 107 ? -5.924 16.265 13.201 1.00 88.75 107 ILE A N 1
ATOM 883 C CA . ILE A 1 107 ? -4.873 16.045 12.185 1.00 88.75 107 ILE A CA 1
ATOM 884 C C . ILE A 1 107 ? -4.083 17.342 11.935 1.00 88.75 107 ILE A C 1
ATOM 886 O O . ILE A 1 107 ? -4.642 18.294 11.376 1.00 88.75 107 ILE A O 1
ATOM 890 N N . PRO A 1 108 ? -2.776 17.384 12.263 1.00 79.75 108 PRO A N 1
ATOM 891 C CA . PRO A 1 108 ? -2.009 18.625 12.196 1.00 79.75 108 PRO A CA 1
ATOM 892 C C . PRO A 1 108 ? -1.313 18.856 10.846 1.00 79.75 108 PRO A C 1
ATOM 894 O O . PRO A 1 108 ? -0.825 19.956 10.591 1.00 79.75 108 PRO A O 1
ATOM 897 N N . TYR A 1 109 ? -1.237 17.839 9.984 1.00 87.25 109 TYR A N 1
ATOM 898 C CA . TYR A 1 109 ? -0.516 17.882 8.707 1.00 87.25 109 TYR A CA 1
ATOM 899 C C . TYR A 1 109 ? -1.156 16.939 7.667 1.00 87.25 109 TYR A C 1
ATOM 901 O O . TYR A 1 109 ? -2.356 16.680 7.726 1.00 87.25 109 TYR A O 1
ATOM 909 N N . GLU A 1 110 ? -0.422 16.499 6.644 1.00 90.31 110 GLU A N 1
ATOM 910 C CA . GLU A 1 110 ? -0.960 15.606 5.614 1.00 90.31 110 GLU A CA 1
ATOM 911 C C . GLU A 1 110 ? -1.453 14.278 6.216 1.00 90.31 110 GLU A C 1
ATOM 913 O O . GLU A 1 110 ? -0.819 13.703 7.104 1.00 90.31 110 GLU A O 1
ATOM 918 N N . ASP A 1 111 ? -2.610 13.797 5.751 1.00 89.12 111 ASP A N 1
ATOM 919 C CA . ASP A 1 111 ? -3.302 12.659 6.365 1.00 89.12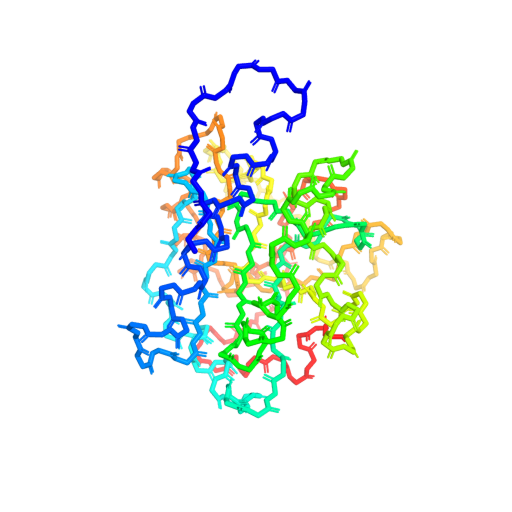 111 ASP A CA 1
ATOM 920 C C . ASP A 1 111 ? -2.506 11.351 6.275 1.00 89.12 111 ASP A C 1
ATOM 922 O O . ASP A 1 111 ? -2.575 10.525 7.181 1.00 89.12 111 ASP A O 1
ATOM 926 N N . ASP A 1 112 ? -1.721 11.170 5.215 1.00 88.44 112 ASP A N 1
ATOM 927 C CA . ASP A 1 112 ? -0.850 10.012 5.023 1.00 88.44 112 ASP A CA 1
ATOM 928 C C . ASP A 1 112 ? 0.305 9.987 6.029 1.00 88.44 112 ASP A C 1
ATOM 930 O O . ASP A 1 112 ? 0.542 8.968 6.678 1.00 88.44 112 ASP A O 1
ATOM 934 N N . LYS A 1 113 ? 0.952 11.129 6.270 1.00 91.12 113 LYS A N 1
ATOM 935 C CA . LYS A 1 113 ? 1.925 11.266 7.356 1.00 91.12 113 LYS A CA 1
ATOM 936 C C . LYS A 1 113 ? 1.286 10.980 8.709 1.00 91.12 113 LYS A C 1
ATOM 938 O O . LYS A 1 113 ? 1.883 10.270 9.515 1.00 91.12 113 LYS A O 1
ATOM 943 N N . ALA A 1 114 ? 0.080 11.500 8.946 1.00 92.31 114 ALA A N 1
ATOM 944 C CA . ALA A 1 114 ? -0.597 11.372 10.236 1.00 92.31 114 ALA A CA 1
ATOM 945 C C . ALA A 1 114 ? -1.027 9.927 10.528 1.00 92.31 114 ALA A C 1
ATOM 947 O O . ALA A 1 114 ? -1.144 9.539 11.688 1.00 92.31 114 ALA A O 1
ATOM 948 N N . THR A 1 115 ? -1.213 9.094 9.496 1.00 92.88 115 THR A N 1
ATOM 949 C CA . THR A 1 115 ? -1.515 7.664 9.690 1.00 92.88 115 THR A CA 1
ATOM 950 C C . THR A 1 115 ? -0.370 6.895 10.343 1.00 92.88 115 THR A C 1
ATOM 952 O O . THR A 1 115 ? -0.600 5.824 10.898 1.00 92.88 115 THR A O 1
ATOM 955 N N . LEU A 1 116 ? 0.858 7.433 10.357 1.00 90.62 116 LEU A N 1
ATOM 956 C CA . LEU A 1 116 ? 1.964 6.783 11.056 1.00 90.62 116 LEU A CA 1
ATOM 957 C C . LEU A 1 116 ? 1.717 6.689 12.571 1.00 90.62 116 LEU A C 1
ATOM 959 O O . LEU A 1 116 ? 2.257 5.783 13.204 1.00 90.62 116 LEU A O 1
ATOM 963 N N . ASP A 1 117 ? 0.888 7.562 13.148 1.00 91.38 117 ASP A N 1
ATOM 964 C CA . ASP A 1 117 ? 0.542 7.523 14.574 1.00 91.38 117 ASP A CA 1
ATOM 965 C C . ASP A 1 117 ? -0.230 6.251 14.954 1.00 91.38 117 ASP A C 1
ATOM 967 O O . ASP A 1 117 ? -0.127 5.787 16.089 1.00 91.38 117 ASP A O 1
ATOM 971 N N . PHE A 1 118 ? -0.900 5.602 13.994 1.00 95.19 118 PHE A N 1
ATOM 972 C CA . PHE A 1 118 ? -1.639 4.355 14.220 1.00 95.19 118 PHE A CA 1
ATOM 973 C C . PHE A 1 118 ? -0.748 3.246 14.782 1.00 95.19 118 PHE A C 1
ATOM 975 O O . PHE A 1 118 ? -1.182 2.448 15.612 1.00 95.19 118 PHE A O 1
ATOM 982 N N . ARG A 1 119 ? 0.533 3.231 14.392 1.00 94.62 119 ARG A N 1
ATOM 983 C CA . ARG A 1 119 ? 1.504 2.254 14.896 1.00 94.62 119 ARG A CA 1
ATOM 984 C C . ARG A 1 119 ? 1.701 2.374 16.412 1.00 94.62 119 ARG A C 1
ATOM 986 O O . ARG A 1 119 ? 1.960 1.373 17.065 1.00 94.62 119 ARG A O 1
ATOM 993 N N . ILE A 1 120 ? 1.586 3.585 16.972 1.00 94.56 120 ILE A N 1
ATOM 994 C CA . ILE A 1 120 ? 1.788 3.836 18.405 1.00 94.56 120 ILE A CA 1
ATOM 995 C C . ILE A 1 120 ? 0.673 3.152 19.192 1.00 94.56 120 ILE A C 1
ATOM 997 O O . ILE A 1 120 ? 0.955 2.452 20.160 1.00 94.56 120 ILE A O 1
ATOM 1001 N N . TRP A 1 121 ? -0.572 3.282 18.730 1.00 95.75 121 TRP A N 1
ATOM 1002 C CA . TRP A 1 121 ? -1.731 2.634 19.349 1.00 95.75 121 TRP A CA 1
ATOM 1003 C C . TRP A 1 121 ? -1.658 1.108 19.270 1.00 95.75 121 TRP A C 1
ATOM 1005 O O . TRP A 1 121 ? -2.157 0.415 20.148 1.00 95.75 121 TRP A O 1
ATOM 1015 N N . MET A 1 122 ? -0.992 0.579 18.245 1.00 95.62 122 MET A N 1
ATOM 1016 C CA . MET A 1 122 ? -0.810 -0.859 18.049 1.00 95.62 122 MET A CA 1
ATOM 1017 C C . MET A 1 122 ? 0.451 -1.433 18.706 1.00 95.62 122 MET A C 1
ATOM 1019 O O . MET A 1 122 ? 0.654 -2.643 18.634 1.00 95.62 122 MET A O 1
ATOM 1023 N N . GLY A 1 123 ? 1.308 -0.601 19.307 1.00 94.94 123 GLY A N 1
ATOM 1024 C CA . GLY A 1 123 ? 2.597 -1.043 19.849 1.00 94.94 123 GLY A CA 1
ATOM 1025 C C . GLY A 1 123 ? 3.609 -1.484 18.783 1.00 94.94 123 GLY A C 1
ATOM 1026 O O . GLY A 1 123 ? 4.508 -2.262 19.087 1.00 94.94 123 GLY A O 1
ATOM 1027 N N . LEU A 1 124 ? 3.469 -0.997 17.548 1.00 92.69 124 LEU A N 1
ATOM 1028 C CA . LEU A 1 124 ? 4.309 -1.362 16.410 1.00 92.69 124 LEU A CA 1
ATOM 1029 C C . LEU A 1 124 ? 5.506 -0.412 16.257 1.00 92.69 124 LEU A C 1
ATOM 1031 O O . LEU A 1 124 ? 5.409 0.823 16.369 1.00 92.69 124 LEU A O 1
ATOM 1035 N N . SER A 1 125 ? 6.660 -0.993 15.940 1.00 91.00 125 SER A N 1
ATOM 1036 C CA . SER A 1 125 ? 7.829 -0.246 15.4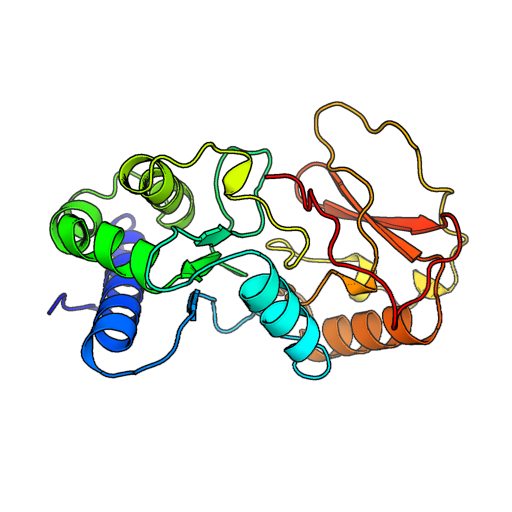97 1.00 91.00 125 SER A CA 1
ATOM 1037 C C . SER A 1 125 ? 7.551 0.396 14.133 1.00 91.00 125 SER A C 1
ATOM 1039 O O . SER A 1 125 ? 6.604 0.053 13.431 1.00 91.00 125 SER A O 1
ATOM 1041 N N . LYS A 1 126 ? 8.367 1.374 13.726 1.00 87.06 126 LYS A N 1
ATOM 1042 C CA . LYS A 1 126 ? 8.241 1.910 12.362 1.00 87.06 126 LYS A CA 1
ATOM 1043 C C . LYS A 1 126 ? 8.464 0.808 11.332 1.00 87.06 126 LYS A C 1
ATOM 1045 O O . LYS A 1 126 ? 7.735 0.736 10.356 1.00 87.06 126 LYS A O 1
ATOM 1050 N N . ARG A 1 127 ? 9.464 -0.034 11.568 1.00 84.75 127 ARG A N 1
ATOM 1051 C CA . ARG A 1 127 ? 9.904 -1.060 10.631 1.00 84.75 127 ARG A CA 1
ATOM 1052 C C . ARG A 1 127 ? 8.825 -2.134 10.432 1.00 84.75 127 ARG A C 1
ATOM 1054 O O . ARG A 1 127 ? 8.564 -2.493 9.292 1.00 84.75 127 ARG A O 1
ATOM 1061 N N . ASP A 1 128 ? 8.057 -2.425 11.483 1.00 88.38 128 ASP A N 1
ATOM 1062 C CA . ASP A 1 128 ? 6.890 -3.314 11.450 1.00 88.38 128 ASP A CA 1
ATOM 1063 C C . ASP A 1 128 ? 5.811 -2.877 10.456 1.00 88.38 128 ASP A C 1
ATOM 1065 O O . ASP A 1 128 ? 4.978 -3.683 10.051 1.00 88.38 128 ASP A O 1
ATOM 1069 N N . THR A 1 129 ? 5.815 -1.598 10.067 1.00 90.44 129 THR A N 1
ATOM 1070 C CA . THR A 1 129 ? 4.819 -1.041 9.150 1.00 90.44 129 THR A CA 1
ATOM 1071 C C . THR A 1 129 ? 5.219 -1.091 7.682 1.00 90.44 129 THR A C 1
ATOM 1073 O O . THR A 1 129 ? 4.475 -0.630 6.815 1.00 90.44 129 THR A O 1
ATOM 1076 N N . TYR A 1 130 ? 6.401 -1.616 7.365 1.00 88.81 130 TYR A N 1
ATOM 1077 C CA . TYR A 1 130 ? 6.933 -1.562 6.009 1.00 88.81 130 TYR A CA 1
ATOM 1078 C C . TYR A 1 130 ? 6.544 -2.801 5.215 1.00 88.81 130 TYR A C 1
ATOM 1080 O O . TYR A 1 130 ? 6.530 -3.920 5.716 1.00 88.81 130 TYR A O 1
ATOM 1088 N N . SER A 1 131 ? 6.252 -2.598 3.935 1.00 88.44 131 SER A N 1
ATOM 1089 C CA . SER A 1 131 ? 5.909 -3.684 3.032 1.00 88.44 131 SER A CA 1
ATOM 1090 C C . SER A 1 131 ? 6.517 -3.483 1.656 1.00 88.44 131 SER A C 1
ATOM 1092 O O . SER A 1 131 ? 6.440 -2.395 1.087 1.00 88.44 131 SER A O 1
ATOM 1094 N N . SER A 1 132 ? 7.048 -4.566 1.091 1.00 87.31 132 SER A N 1
ATOM 1095 C CA . SER A 1 132 ? 7.390 -4.651 -0.330 1.00 87.31 132 SER A CA 1
ATOM 1096 C C . SER A 1 132 ? 6.166 -4.926 -1.212 1.00 87.31 132 SER A C 1
ATOM 1098 O O . SER A 1 132 ? 6.262 -4.863 -2.434 1.00 87.31 132 SER A O 1
ATOM 1100 N N . LEU A 1 133 ? 4.992 -5.185 -0.621 1.00 90.56 133 LEU A N 1
ATOM 1101 C CA . LEU A 1 133 ? 3.790 -5.565 -1.368 1.00 90.56 133 LEU A CA 1
ATOM 1102 C C . LEU A 1 133 ? 3.235 -4.446 -2.253 1.00 90.56 133 LEU A C 1
ATOM 1104 O O . LEU A 1 133 ? 2.407 -4.683 -3.135 1.00 90.56 133 LEU A O 1
ATOM 1108 N N . MET A 1 134 ? 3.671 -3.213 -2.025 1.00 92.44 134 MET A N 1
ATOM 1109 C CA . MET A 1 134 ? 3.123 -2.035 -2.667 1.00 92.44 134 MET A CA 1
ATOM 1110 C C . MET A 1 134 ? 4.183 -0.955 -2.853 1.00 92.44 134 MET A C 1
ATOM 1112 O O . MET A 1 134 ? 5.112 -0.833 -2.057 1.00 92.44 134 MET A O 1
ATOM 1116 N N . PHE A 1 135 ? 4.020 -0.156 -3.905 1.00 93.19 135 PHE A N 1
ATOM 1117 C CA . PHE A 1 135 ? 4.864 0.997 -4.183 1.00 93.19 135 PHE A CA 1
ATOM 1118 C C . PHE A 1 135 ? 4.011 2.248 -4.389 1.00 93.19 135 PHE A C 1
ATOM 1120 O O . PHE A 1 135 ? 3.264 2.375 -5.360 1.00 93.19 135 PHE A O 1
ATOM 1127 N N . GLY A 1 136 ? 4.143 3.167 -3.442 1.00 90.31 136 GLY A N 1
ATOM 1128 C CA . GLY A 1 136 ? 3.309 4.355 -3.295 1.00 90.31 136 GLY A CA 1
ATOM 1129 C C . GLY A 1 136 ? 3.721 5.571 -4.124 1.00 90.31 136 GLY A C 1
ATOM 1130 O O . GLY A 1 136 ? 3.090 6.615 -4.029 1.00 90.31 136 GLY A O 1
ATOM 1131 N N . GLU A 1 137 ? 4.761 5.490 -4.941 1.00 90.94 137 GLU A N 1
ATOM 1132 C CA . GLU A 1 137 ? 5.151 6.594 -5.827 1.00 90.94 137 GLU A CA 1
ATOM 11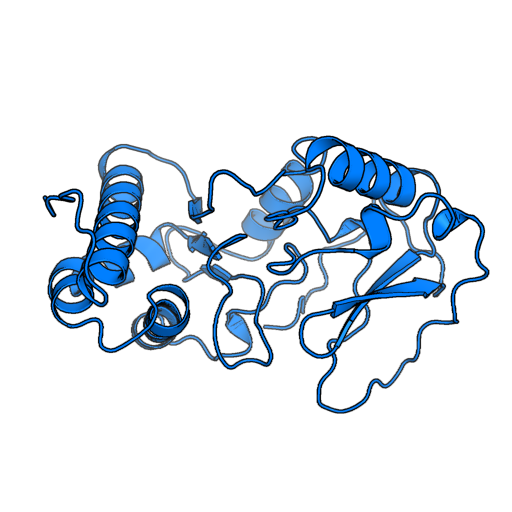33 C C . GLU A 1 137 ? 4.988 6.196 -7.293 1.00 90.94 137 GLU A C 1
ATOM 1135 O O . GLU A 1 137 ? 4.704 5.041 -7.599 1.00 90.94 137 GLU A O 1
ATOM 1140 N N . GLU A 1 138 ? 5.158 7.148 -8.214 1.00 90.38 138 GLU A N 1
ATOM 1141 C CA . GLU A 1 138 ? 5.068 6.882 -9.655 1.00 90.38 138 GLU A CA 1
ATOM 1142 C C . GLU A 1 138 ? 6.140 5.870 -10.099 1.00 90.38 138 GLU A C 1
ATOM 1144 O O . GLU A 1 138 ? 7.331 6.204 -10.130 1.00 90.38 138 GLU A O 1
ATOM 1149 N N . PRO A 1 139 ? 5.778 4.649 -10.535 1.00 91.00 139 PRO A N 1
ATOM 1150 C CA . PRO A 1 139 ? 6.768 3.640 -10.869 1.00 91.00 139 PRO A CA 1
ATOM 1151 C C . PRO A 1 139 ? 7.181 3.788 -12.336 1.00 91.00 139 PRO A C 1
ATOM 1153 O O . PRO A 1 139 ? 6.863 2.960 -13.193 1.00 91.00 139 PRO A O 1
ATOM 1156 N N . ARG A 1 140 ? 7.886 4.884 -12.639 1.00 91.19 140 ARG A N 1
ATOM 1157 C CA . ARG A 1 140 ? 8.235 5.335 -14.004 1.00 91.19 140 ARG A CA 1
ATOM 1158 C C . ARG A 1 140 ? 8.859 4.255 -14.880 1.00 91.19 140 ARG A C 1
ATOM 1160 O O . ARG A 1 140 ? 8.660 4.268 -16.095 1.00 91.19 140 ARG A O 1
ATOM 1167 N N . VAL A 1 141 ? 9.551 3.305 -14.259 1.00 90.81 141 VAL A N 1
ATOM 1168 C CA . VAL A 1 141 ? 10.129 2.131 -14.908 1.00 90.81 141 VAL A CA 1
ATOM 1169 C C . VAL A 1 141 ? 9.109 1.335 -15.732 1.00 90.81 141 VAL A C 1
ATOM 1171 O O . VAL A 1 141 ? 9.411 0.912 -16.844 1.00 90.81 141 VAL A O 1
ATOM 1174 N N . PHE A 1 142 ? 7.865 1.219 -15.259 1.00 91.75 142 PHE A N 1
ATOM 1175 C CA . PHE A 1 142 ? 6.811 0.496 -15.968 1.00 91.75 142 PHE A CA 1
ATOM 1176 C C . PHE A 1 142 ? 6.157 1.330 -17.076 1.00 91.75 142 PHE A C 1
ATOM 1178 O O . PHE A 1 142 ? 5.371 0.790 -17.842 1.00 91.75 142 PHE A O 1
ATOM 1185 N N . ASN A 1 143 ? 6.474 2.618 -17.248 1.00 86.31 143 ASN A N 1
ATOM 1186 C CA . ASN A 1 143 ? 5.916 3.428 -18.344 1.00 86.31 143 ASN A CA 1
ATOM 1187 C C . ASN A 1 143 ? 6.859 3.576 -19.548 1.00 86.31 143 ASN A C 1
ATOM 1189 O O . ASN A 1 143 ? 6.422 3.955 -20.634 1.00 86.31 143 ASN A O 1
ATOM 1193 N N . GLN A 1 144 ? 8.109 3.132 -19.444 1.00 84.19 144 GLN A N 1
ATOM 1194 C CA . GLN A 1 144 ? 9.079 3.222 -20.535 1.00 84.19 144 GLN A CA 1
ATOM 1195 C C . GLN A 1 144 ? 9.145 1.917 -21.349 1.00 84.19 144 GLN A C 1
ATOM 1197 O O . GLN A 1 144 ? 9.509 0.870 -20.825 1.00 84.19 144 GLN A O 1
ATOM 1202 N N . SER A 1 145 ? 8.819 1.968 -22.649 1.00 78.06 145 SER A N 1
ATOM 1203 C CA . SER A 1 145 ? 8.894 0.798 -23.550 1.00 78.06 145 SER A CA 1
ATOM 1204 C C . SER A 1 145 ? 10.316 0.267 -23.711 1.00 78.06 145 SER A C 1
ATOM 1206 O O . SER A 1 145 ? 10.530 -0.939 -23.805 1.00 78.06 145 SER A O 1
ATOM 1208 N N . GLU A 1 146 ? 11.290 1.174 -23.726 1.00 78.88 146 GLU A N 1
ATOM 1209 C CA . GLU A 1 146 ? 12.694 0.838 -23.948 1.00 78.88 146 GLU A CA 1
ATOM 1210 C C . GLU A 1 146 ? 13.367 0.261 -22.707 1.00 78.88 146 GLU A C 1
ATOM 1212 O O . GLU A 1 146 ? 14.401 -0.388 -22.834 1.00 78.88 146 GLU A O 1
ATOM 1217 N N . PHE A 1 147 ? 12.784 0.448 -21.518 1.00 75.38 147 PHE A N 1
ATOM 1218 C CA . PHE A 1 147 ? 13.388 -0.018 -20.273 1.00 75.38 147 PHE A CA 1
ATOM 1219 C C . PHE A 1 147 ? 13.636 -1.530 -20.298 1.00 75.38 147 PHE A C 1
ATOM 1221 O O . PHE A 1 147 ? 14.719 -1.992 -19.951 1.00 75.38 147 PHE A O 1
ATOM 1228 N N . TRP A 1 148 ? 12.677 -2.298 -20.817 1.00 76.50 148 TRP A N 1
ATOM 1229 C CA . TRP A 1 148 ? 12.785 -3.756 -20.927 1.00 76.50 148 TRP A CA 1
ATOM 1230 C C . TRP A 1 148 ? 13.847 -4.233 -21.919 1.00 76.50 148 TRP A C 1
ATOM 1232 O O . TRP A 1 148 ? 14.272 -5.383 -21.854 1.00 76.50 148 TRP A O 1
ATOM 1242 N N . LYS A 1 149 ? 14.304 -3.355 -22.819 1.00 81.00 149 LYS A N 1
ATOM 1243 C CA . LYS A 1 149 ? 15.389 -3.644 -23.765 1.00 81.00 149 LYS A CA 1
ATOM 1244 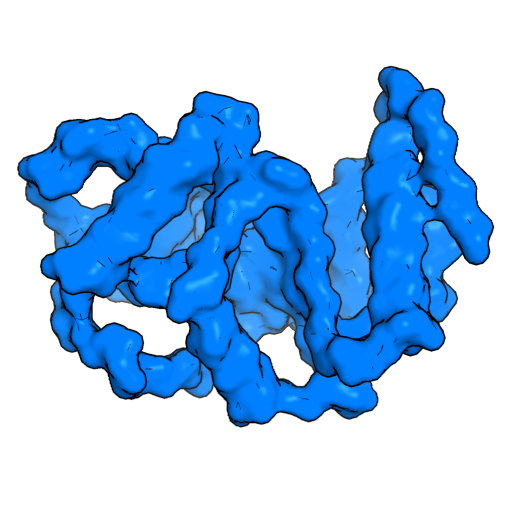C C . LYS A 1 149 ? 16.765 -3.298 -23.192 1.00 81.00 149 LYS A C 1
ATOM 1246 O O . LYS A 1 149 ? 17.780 -3.717 -23.744 1.00 81.00 149 LYS A O 1
ATOM 1251 N N . GLN A 1 150 ? 16.822 -2.527 -22.105 1.00 81.12 150 GLN A N 1
ATOM 1252 C CA . GLN A 1 150 ? 18.077 -2.127 -21.483 1.00 81.12 150 GLN A CA 1
ATOM 1253 C C . GLN A 1 150 ? 18.657 -3.259 -20.632 1.00 81.12 150 GLN A C 1
ATOM 1255 O O . GLN A 1 150 ? 17.952 -4.015 -19.960 1.00 81.12 150 GLN A O 1
ATOM 1260 N N . LYS A 1 151 ? 19.989 -3.358 -20.627 1.00 88.44 151 LYS A N 1
ATOM 1261 C CA . LYS A 1 151 ? 20.698 -4.264 -19.726 1.00 88.44 151 LYS A CA 1
ATOM 1262 C C . LYS A 1 151 ? 20.607 -3.720 -18.299 1.00 88.44 151 LYS A C 1
ATOM 1264 O O . LYS A 1 151 ? 21.274 -2.745 -17.966 1.00 88.44 151 LYS A O 1
ATOM 1269 N N . LEU A 1 152 ? 19.796 -4.370 -17.469 1.00 91.81 152 LEU A N 1
ATOM 1270 C CA . LEU A 1 152 ? 19.641 -4.014 -16.058 1.00 91.81 152 LEU A CA 1
ATOM 1271 C C . LEU A 1 152 ? 20.931 -4.254 -15.259 1.00 91.81 152 LEU A C 1
ATOM 1273 O O . LEU A 1 152 ? 21.670 -5.202 -15.561 1.00 91.81 152 LEU A O 1
ATOM 1277 N N . PRO A 1 153 ? 21.201 -3.433 -14.228 1.00 93.88 153 PRO A N 1
ATOM 1278 C CA . PRO A 1 153 ? 22.332 -3.655 -13.339 1.00 93.88 153 PRO A CA 1
ATOM 1279 C C . PRO A 1 153 ? 22.159 -4.958 -12.550 1.00 93.88 153 PRO A C 1
ATOM 1281 O O . PRO A 1 153 ? 21.043 -5.446 -12.351 1.00 93.88 153 PRO A O 1
ATOM 1284 N N . ARG A 1 154 ? 23.274 -5.514 -12.066 1.00 95.19 154 ARG A N 1
ATOM 1285 C CA . ARG A 1 154 ? 23.221 -6.590 -11.069 1.00 95.19 154 ARG A CA 1
ATOM 1286 C C . ARG A 1 154 ? 22.723 -6.031 -9.741 1.00 95.19 154 ARG A C 1
ATOM 1288 O O . ARG A 1 154 ? 23.069 -4.908 -9.386 1.00 95.19 154 ARG A O 1
ATOM 1295 N N . CYS A 1 155 ? 21.944 -6.816 -9.010 1.00 93.69 155 CYS A N 1
ATOM 1296 C CA . CYS A 1 155 ? 21.513 -6.430 -7.674 1.00 93.69 155 CYS A CA 1
ATOM 1297 C C . CYS A 1 155 ? 22.712 -6.330 -6.728 1.00 93.69 155 CYS A C 1
ATOM 1299 O O . CYS A 1 155 ? 23.580 -7.204 -6.703 1.00 93.69 155 CYS A O 1
ATOM 1301 N N . HIS A 1 156 ? 22.755 -5.250 -5.953 1.00 88.75 156 HIS A N 1
ATOM 1302 C CA . HIS A 1 156 ? 23.762 -5.053 -4.919 1.00 88.75 156 HIS A CA 1
ATOM 1303 C C . HIS A 1 156 ? 23.279 -5.676 -3.613 1.00 88.75 156 HIS A C 1
ATOM 1305 O O . HIS A 1 156 ? 22.134 -5.469 -3.228 1.00 88.75 156 HIS A O 1
ATOM 1311 N N . SER A 1 157 ? 24.149 -6.400 -2.911 1.00 80.19 157 SER A N 1
ATOM 1312 C CA . SER A 1 157 ? 23.846 -6.924 -1.573 1.00 80.19 157 SER A CA 1
ATOM 1313 C C . SER A 1 157 ? 23.748 -5.826 -0.511 1.00 80.19 157 SER A C 1
ATOM 1315 O O . SER A 1 157 ? 23.100 -6.024 0.507 1.00 80.19 157 SER A O 1
ATOM 1317 N N . PHE A 1 158 ? 24.367 -4.668 -0.758 1.00 76.00 158 PHE A N 1
ATOM 1318 C CA . PHE A 1 158 ? 24.348 -3.519 0.140 1.00 76.00 158 PHE A CA 1
ATOM 1319 C C . PHE A 1 158 ? 23.984 -2.265 -0.638 1.00 76.00 158 PHE A C 1
ATOM 1321 O O . PHE A 1 158 ? 24.742 -1.807 -1.498 1.00 76.00 158 PHE A O 1
ATOM 1328 N N . HIS A 1 159 ? 22.830 -1.692 -0.316 1.00 78.06 159 HIS A N 1
ATOM 1329 C CA . HIS A 1 159 ? 22.454 -0.386 -0.830 1.00 78.06 159 HIS A CA 1
ATOM 1330 C C . HIS A 1 159 ? 22.927 0.732 0.099 1.00 78.06 159 HIS A C 1
ATOM 1332 O O . HIS A 1 159 ? 23.263 0.517 1.264 1.00 78.06 159 HIS A O 1
ATOM 1338 N N . ARG A 1 160 ? 22.956 1.967 -0.416 1.00 75.75 160 ARG A N 1
ATOM 1339 C CA . ARG A 1 160 ? 23.162 3.153 0.432 1.00 75.75 160 ARG A CA 1
ATOM 1340 C C . ARG A 1 160 ? 22.078 3.180 1.515 1.00 75.75 160 ARG A C 1
ATOM 1342 O O . ARG A 1 160 ? 20.951 2.782 1.248 1.00 75.75 160 ARG A O 1
ATOM 1349 N N . SER A 1 161 ? 22.367 3.769 2.677 1.00 70.88 161 SER A N 1
ATOM 1350 C CA . SER A 1 161 ? 21.472 3.831 3.856 1.00 70.88 161 SER A CA 1
ATOM 1351 C C . SER A 1 161 ? 20.076 4.448 3.640 1.00 70.88 161 SER A C 1
ATOM 1353 O O . SER A 1 161 ? 19.288 4.537 4.575 1.00 70.88 161 SER A O 1
ATOM 1355 N N . ARG A 1 162 ? 19.763 4.918 2.428 1.00 77.69 162 ARG A N 1
ATOM 1356 C CA . ARG A 1 162 ? 18.485 5.533 2.039 1.00 77.69 162 ARG A CA 1
ATOM 1357 C C . ARG A 1 162 ? 17.652 4.666 1.093 1.00 77.69 162 ARG A C 1
ATOM 1359 O O . ARG A 1 162 ? 16.643 5.151 0.581 1.00 77.69 162 ARG A O 1
ATOM 1366 N N . CYS A 1 163 ? 18.108 3.456 0.814 1.00 83.69 163 CYS A N 1
ATOM 1367 C CA . CYS A 1 163 ? 17.456 2.525 -0.087 1.00 83.69 163 CYS A CA 1
ATOM 1368 C C . CYS A 1 163 ? 16.970 1.306 0.689 1.00 83.69 163 CYS A C 1
ATOM 1370 O O . CYS A 1 163 ? 17.536 0.968 1.729 1.00 83.69 163 CYS A O 1
ATOM 1372 N N . SER A 1 164 ? 15.934 0.663 0.172 1.00 84.31 164 SER A N 1
ATOM 1373 C CA . SER A 1 164 ? 15.475 -0.621 0.682 1.00 84.31 164 SER A CA 1
ATOM 1374 C C . SER A 1 164 ? 16.424 -1.755 0.324 1.00 84.31 164 SER A C 1
ATOM 1376 O O . SER A 1 164 ? 17.318 -1.596 -0.508 1.00 84.31 164 SER A O 1
ATOM 1378 N N . ASP A 1 165 ? 16.153 -2.928 0.887 1.00 87.19 165 ASP A N 1
ATOM 1379 C CA . ASP A 1 165 ? 16.687 -4.183 0.373 1.00 87.19 165 ASP A CA 1
ATOM 1380 C C . ASP A 1 165 ? 16.131 -4.492 -1.027 1.00 87.19 165 ASP A C 1
ATOM 1382 O O . ASP A 1 165 ? 15.217 -3.825 -1.527 1.00 87.19 165 ASP A O 1
ATOM 1386 N N . ASN A 1 166 ? 16.703 -5.512 -1.670 1.00 89.75 166 ASN A N 1
ATOM 1387 C CA . ASN A 1 166 ? 16.152 -6.049 -2.910 1.00 89.75 166 ASN A CA 1
ATOM 1388 C C . ASN A 1 166 ? 14.976 -6.971 -2.591 1.00 89.75 166 ASN A C 1
ATOM 1390 O O . ASN A 1 166 ? 15.145 -8.002 -1.942 1.00 89.75 166 ASN A O 1
ATOM 1394 N N . TYR A 1 167 ? 13.815 -6.639 -3.131 1.00 90.56 167 TYR A N 1
ATOM 1395 C CA . TYR A 1 167 ? 12.614 -7.460 -3.088 1.00 90.56 167 TYR A CA 1
ATOM 1396 C C . TYR A 1 167 ? 12.386 -8.116 -4.440 1.00 90.56 167 TYR A C 1
ATOM 1398 O O . TYR A 1 167 ? 12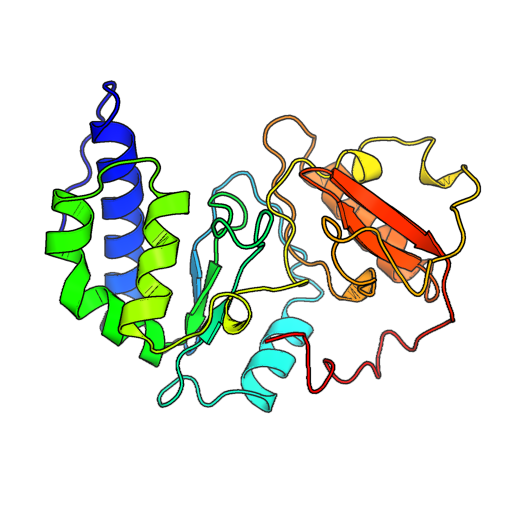.821 -7.606 -5.476 1.00 90.56 167 TYR A O 1
ATOM 1406 N N . LYS A 1 168 ? 11.713 -9.260 -4.463 1.00 92.06 168 LYS A N 1
ATOM 1407 C CA . LYS A 1 168 ? 11.462 -9.968 -5.720 1.00 92.06 168 LYS A CA 1
ATOM 1408 C C . LYS A 1 168 ? 10.379 -9.235 -6.482 1.00 92.06 168 LYS A C 1
ATOM 1410 O O . LYS A 1 168 ? 9.419 -8.770 -5.879 1.00 92.06 168 LYS A O 1
ATOM 1415 N N . ILE A 1 169 ? 10.476 -9.152 -7.812 1.00 93.12 169 ILE A N 1
ATOM 1416 C CA . ILE A 1 169 ? 9.431 -8.458 -8.585 1.00 93.12 169 ILE A CA 1
ATOM 1417 C C . ILE A 1 169 ? 8.043 -9.084 -8.378 1.00 93.12 169 ILE A C 1
ATOM 1419 O O . ILE A 1 169 ? 7.033 -8.393 -8.477 1.00 93.12 169 ILE A O 1
ATOM 1423 N N . THR A 1 170 ? 7.983 -10.375 -8.034 1.00 91.62 170 THR A N 1
ATOM 1424 C CA . THR A 1 170 ? 6.742 -11.071 -7.678 1.00 91.62 170 THR A CA 1
ATOM 1425 C C . THR A 1 170 ? 6.058 -10.539 -6.429 1.00 91.62 170 THR A C 1
ATOM 1427 O O . THR A 1 170 ? 4.842 -10.700 -6.340 1.00 91.62 170 THR A O 1
ATOM 1430 N N . ASP A 1 171 ? 6.802 -9.900 -5.526 1.00 89.94 171 ASP A N 1
ATOM 1431 C CA . ASP A 1 171 ? 6.281 -9.370 -4.267 1.00 89.94 171 ASP A CA 1
ATOM 1432 C C . ASP A 1 171 ? 5.510 -8.068 -4.479 1.00 89.94 171 ASP A C 1
ATOM 1434 O O . ASP A 1 171 ? 4.736 -7.696 -3.622 1.00 89.94 171 ASP A O 1
ATOM 1438 N N . LEU A 1 172 ? 5.682 -7.355 -5.596 1.00 93.31 172 LEU A N 1
ATOM 1439 C CA . LEU A 1 172 ? 5.038 -6.056 -5.811 1.00 93.31 172 LEU A CA 1
ATOM 1440 C C . LEU A 1 172 ? 3.628 -6.217 -6.393 1.00 93.31 172 LEU A C 1
ATOM 1442 O O . LEU A 1 172 ? 3.493 -6.722 -7.503 1.00 93.31 172 LEU A O 1
ATOM 1446 N N . HIS A 1 173 ? 2.571 -5.769 -5.713 1.00 94.38 173 HIS A N 1
ATOM 1447 C CA . HIS A 1 173 ? 1.174 -5.989 -6.137 1.00 94.38 173 HIS A CA 1
ATOM 1448 C C . HIS A 1 173 ? 0.369 -4.722 -6.415 1.00 94.38 173 HIS A C 1
ATOM 1450 O O . HIS A 1 173 ? -0.580 -4.780 -7.194 1.00 94.38 173 HIS A O 1
ATOM 1456 N N . ALA A 1 174 ? 0.717 -3.599 -5.796 1.00 95.56 174 ALA A N 1
ATOM 1457 C CA . ALA A 1 174 ? 0.013 -2.335 -5.983 1.00 95.56 174 ALA A CA 1
ATOM 1458 C C . ALA A 1 174 ? 0.986 -1.229 -6.389 1.00 95.56 174 ALA A C 1
ATOM 1460 O O . ALA A 1 174 ? 2.090 -1.130 -5.847 1.00 95.56 174 ALA A O 1
ATOM 1461 N N . LEU A 1 175 ? 0.563 -0.402 -7.342 1.00 95.38 175 LEU A N 1
ATOM 1462 C CA . LEU A 1 175 ? 1.350 0.692 -7.902 1.00 95.38 175 LEU A CA 1
ATOM 1463 C C . LEU A 1 175 ? 0.539 1.981 -7.830 1.00 95.38 175 LEU A C 1
ATOM 1465 O O . LEU A 1 175 ? -0.569 2.011 -8.342 1.00 95.38 175 LEU A O 1
ATOM 1469 N N . HIS A 1 176 ? 1.074 3.058 -7.266 1.00 94.94 176 HIS A N 1
ATOM 1470 C CA . HIS A 1 176 ? 0.414 4.365 -7.324 1.00 94.94 176 HIS A CA 1
ATOM 1471 C C . HIS A 1 176 ? 0.746 5.081 -8.643 1.00 94.94 176 HIS A C 1
ATOM 1473 O O . HIS A 1 176 ? 1.913 5.256 -8.989 1.00 94.94 176 HIS A O 1
ATOM 1479 N N . THR A 1 177 ? -0.265 5.483 -9.423 1.00 92.44 177 THR A N 1
ATOM 1480 C CA . THR A 1 177 ? -0.065 5.904 -10.828 1.00 92.44 177 THR A CA 1
ATOM 1481 C C . THR A 1 177 ? -0.652 7.272 -11.184 1.00 92.44 177 THR A C 1
ATOM 1483 O O . THR A 1 177 ? -1.208 7.457 -12.261 1.00 92.44 177 THR A O 1
ATOM 1486 N N . ARG A 1 178 ? -0.442 8.282 -10.333 1.00 89.38 178 ARG A N 1
ATOM 1487 C CA . ARG A 1 178 ? -1.039 9.626 -10.468 1.00 89.38 178 ARG A CA 1
ATOM 1488 C C . ARG A 1 178 ? -0.943 10.285 -11.858 1.00 89.38 178 ARG A C 1
ATOM 1490 O O . ARG A 1 178 ? -1.881 10.958 -12.280 1.00 89.38 178 ARG A O 1
ATOM 1497 N N . LYS A 1 179 ? 0.195 10.172 -12.554 1.00 91.06 179 LYS A N 1
ATOM 1498 C CA . LYS A 1 179 ? 0.425 10.793 -13.883 1.00 91.06 179 LYS A CA 1
ATOM 1499 C C . LYS A 1 179 ? 0.814 9.787 -14.966 1.00 91.06 179 LYS A C 1
ATOM 1501 O O . LYS A 1 179 ? 1.406 10.158 -15.980 1.00 91.06 179 LYS A O 1
ATOM 1506 N N . MET A 1 180 ? 0.539 8.507 -14.742 1.00 90.44 180 MET A N 1
ATOM 1507 C CA . MET A 1 180 ? 0.926 7.424 -15.643 1.00 90.44 180 MET A CA 1
ATOM 1508 C C . MET A 1 180 ? -0.297 6.624 -16.080 1.00 90.44 180 MET A C 1
ATOM 1510 O O . MET A 1 180 ? -1.326 6.622 -15.415 1.00 90.44 180 MET A O 1
ATOM 1514 N N . ASN A 1 181 ? -0.184 5.917 -17.206 1.00 92.62 181 ASN A N 1
ATOM 1515 C CA . ASN A 1 181 ? -1.223 4.981 -17.615 1.00 92.62 181 ASN A CA 1
ATOM 1516 C C . ASN A 1 181 ? -1.190 3.756 -16.683 1.00 92.62 181 ASN A C 1
ATOM 1518 O O . ASN A 1 181 ? -0.301 2.909 -16.801 1.00 92.62 181 ASN A O 1
ATOM 1522 N N . ALA A 1 182 ? -2.150 3.697 -15.756 1.00 92.50 182 ALA A N 1
ATOM 1523 C CA . ALA A 1 182 ? -2.298 2.642 -14.756 1.00 92.50 182 ALA A CA 1
ATOM 1524 C C . ALA A 1 182 ? -2.318 1.237 -15.377 1.00 92.50 182 ALA A C 1
ATOM 1526 O O . ALA A 1 182 ? -1.577 0.351 -14.944 1.00 92.50 182 ALA A O 1
ATOM 1527 N N . SER A 1 183 ? -3.119 1.052 -16.430 1.00 93.19 183 SER A N 1
ATOM 1528 C CA . SER A 1 183 ? -3.266 -0.230 -17.124 1.00 93.19 183 SER A CA 1
ATOM 1529 C C . SER A 1 183 ? -1.952 -0.677 -17.753 1.00 93.19 183 SER A C 1
ATOM 1531 O O . SER A 1 183 ? -1.514 -1.799 -17.518 1.00 93.19 183 SER A O 1
ATOM 1533 N N . LEU A 1 184 ? -1.265 0.219 -18.468 1.00 93.31 184 LEU A N 1
ATOM 1534 C CA . LEU A 1 184 ? 0.024 -0.087 -19.094 1.00 93.31 184 LEU A CA 1
ATOM 1535 C C . LEU A 1 184 ? 1.102 -0.428 -18.055 1.00 93.31 184 LEU A C 1
ATOM 1537 O O . LEU A 1 184 ? 1.889 -1.356 -18.255 1.00 93.31 184 LEU A O 1
ATOM 1541 N N . ALA A 1 185 ? 1.151 0.317 -16.945 1.00 93.38 185 ALA A N 1
ATOM 1542 C CA . ALA A 1 185 ? 2.098 0.052 -15.867 1.00 93.38 185 ALA A CA 1
ATOM 1543 C C . ALA A 1 185 ? 1.858 -1.335 -15.246 1.00 93.38 185 ALA A C 1
ATOM 1545 O O . ALA A 1 185 ? 2.804 -2.103 -15.058 1.00 93.38 185 ALA A O 1
ATOM 1546 N N . MET A 1 186 ? 0.594 -1.681 -14.992 1.00 94.88 186 MET A N 1
ATOM 1547 C CA . MET A 1 186 ? 0.214 -2.978 -14.436 1.00 94.88 186 MET A CA 1
ATOM 1548 C C . MET A 1 186 ? 0.466 -4.134 -15.414 1.00 94.88 186 MET A C 1
ATOM 1550 O O . MET A 1 186 ? 1.006 -5.164 -15.018 1.00 94.88 186 MET A O 1
ATOM 1554 N N . GLU A 1 187 ? 0.149 -3.972 -16.700 1.00 94.06 187 GLU A N 1
ATOM 1555 C CA . GLU A 1 187 ? 0.441 -4.975 -17.733 1.00 94.06 187 GLU A CA 1
ATOM 1556 C C . GLU A 1 187 ? 1.934 -5.301 -17.802 1.00 94.06 187 GLU A C 1
ATOM 1558 O O . GLU A 1 187 ? 2.311 -6.474 -17.858 1.00 94.06 187 GLU A O 1
ATOM 1563 N N . ARG A 1 188 ? 2.791 -4.279 -17.727 1.00 93.75 188 ARG A N 1
ATOM 1564 C CA . ARG A 1 188 ? 4.248 -4.450 -17.737 1.00 93.75 188 ARG A CA 1
ATOM 1565 C C . ARG A 1 188 ? 4.786 -5.064 -16.455 1.00 93.75 188 ARG A C 1
ATOM 1567 O O . ARG A 1 188 ? 5.693 -5.886 -16.533 1.00 93.75 188 ARG A O 1
ATOM 1574 N N . LEU A 1 189 ? 4.222 -4.733 -15.293 1.00 93.88 189 LEU A N 1
ATOM 1575 C CA . LEU A 1 189 ? 4.543 -5.438 -14.050 1.00 93.88 189 LEU A CA 1
ATOM 1576 C C . LEU A 1 189 ? 4.194 -6.929 -14.171 1.00 93.88 189 LEU A C 1
ATOM 1578 O O . LEU A 1 189 ? 5.038 -7.785 -13.907 1.00 93.88 189 LEU A O 1
ATOM 1582 N N . LYS A 1 190 ? 2.982 -7.254 -14.637 1.00 93.94 190 LYS A N 1
ATOM 1583 C CA . LYS A 1 190 ? 2.555 -8.644 -14.857 1.00 93.94 190 LYS A CA 1
ATOM 1584 C C . LYS A 1 190 ? 3.442 -9.362 -15.876 1.00 93.94 190 LYS A C 1
ATOM 1586 O O . LYS A 1 190 ? 3.783 -10.524 -15.674 1.00 93.94 190 LYS A O 1
ATOM 1591 N N . GLN A 1 191 ? 3.837 -8.684 -16.953 1.00 92.44 191 GLN A N 1
ATOM 1592 C CA . GLN A 1 191 ? 4.782 -9.212 -17.934 1.00 92.44 191 GLN A CA 1
ATOM 1593 C C . GLN A 1 191 ? 6.137 -9.527 -17.287 1.00 92.44 191 GLN A C 1
ATOM 1595 O O . GLN A 1 191 ? 6.615 -10.653 -17.405 1.00 92.44 191 GLN A O 1
ATOM 1600 N N . ALA A 1 192 ? 6.704 -8.587 -16.526 1.00 91.94 192 ALA A N 1
ATOM 1601 C CA . ALA A 1 192 ? 7.979 -8.763 -15.836 1.00 91.94 192 ALA A CA 1
ATOM 1602 C C . ALA A 1 192 ? 7.971 -9.965 -14.882 1.00 91.94 192 ALA A C 1
ATOM 1604 O O . ALA A 1 192 ? 8.919 -10.749 -14.870 1.00 91.94 192 ALA A O 1
ATOM 1605 N N . LYS A 1 193 ? 6.874 -10.149 -14.133 1.00 91.88 193 LYS A N 1
ATOM 1606 C CA . LYS A 1 193 ? 6.678 -11.302 -13.240 1.00 91.88 193 LYS A CA 1
ATOM 1607 C C . LYS A 1 193 ? 6.619 -12.643 -13.980 1.00 91.88 193 LYS A C 1
ATOM 1609 O O . LYS A 1 193 ? 7.011 -13.657 -13.412 1.00 91.88 193 LYS A O 1
ATOM 1614 N N . ARG A 1 194 ? 6.099 -12.675 -15.214 1.00 90.31 194 ARG A N 1
ATOM 1615 C CA . ARG A 1 194 ? 6.005 -13.902 -16.029 1.00 90.31 194 ARG A CA 1
ATOM 1616 C C . ARG A 1 194 ? 7.319 -14.250 -16.716 1.00 90.31 194 ARG A C 1
ATOM 1618 O O . ARG A 1 194 ? 7.662 -15.421 -16.823 1.00 90.31 194 ARG A O 1
ATOM 1625 N N . GLU A 1 195 ? 8.019 -13.242 -17.221 1.00 87.31 195 GLU A N 1
ATOM 1626 C CA . GLU A 1 195 ? 9.171 -13.435 -18.106 1.00 87.31 195 GLU A CA 1
ATOM 1627 C C . GLU A 1 195 ? 10.493 -13.603 -17.357 1.00 87.31 195 GLU A C 1
ATOM 1629 O O . GLU A 1 195 ? 11.486 -14.031 -17.947 1.00 87.31 195 GLU A O 1
ATOM 1634 N N . SER A 1 196 ? 10.535 -13.273 -16.066 1.00 88.00 196 SER A N 1
ATOM 1635 C CA . SER A 1 196 ? 11.768 -13.339 -15.302 1.00 88.00 196 SER A CA 1
ATOM 1636 C C . SER A 1 196 ? 11.567 -13.835 -13.881 1.00 88.00 196 SER A C 1
ATOM 1638 O O . SER A 1 196 ? 10.741 -13.349 -13.115 1.00 88.00 196 SER A O 1
ATOM 1640 N N . THR A 1 197 ? 12.445 -14.763 -13.523 1.00 92.31 197 THR A N 1
ATOM 1641 C CA . THR A 1 197 ? 12.640 -15.254 -12.165 1.00 92.31 197 THR A CA 1
ATOM 1642 C C . THR A 1 197 ? 13.909 -14.692 -11.530 1.00 92.31 197 THR A C 1
ATOM 1644 O O . THR A 1 197 ? 14.344 -15.203 -10.514 1.00 92.31 197 THR A O 1
ATOM 1647 N N . ASP A 1 198 ? 14.572 -13.723 -12.156 1.00 94.00 198 ASP A N 1
ATOM 1648 C CA . ASP A 1 198 ? 15.812 -13.089 -11.687 1.00 94.00 198 ASP A CA 1
ATOM 1649 C C . ASP A 1 198 ? 15.660 -11.571 -11.519 1.00 94.00 198 ASP A C 1
ATOM 1651 O O . ASP A 1 198 ? 16.635 -10.887 -11.220 1.00 94.00 198 ASP A O 1
ATOM 1655 N N . LEU A 1 199 ? 14.453 -11.031 -11.714 1.00 94.00 199 LEU A N 1
ATOM 1656 C CA . LEU A 1 199 ? 14.147 -9.619 -11.517 1.00 94.00 199 LEU A CA 1
ATOM 1657 C C . LEU A 1 199 ? 13.799 -9.314 -10.062 1.00 94.00 199 LEU A C 1
ATOM 1659 O O . LEU A 1 199 ? 12.904 -9.920 -9.464 1.00 94.00 199 LEU A O 1
ATOM 1663 N N . TYR A 1 200 ? 14.467 -8.290 -9.552 1.00 94.25 200 TYR A N 1
ATOM 1664 C CA . TYR A 1 200 ? 14.228 -7.700 -8.247 1.00 94.25 200 TYR A CA 1
ATOM 1665 C C . TYR A 1 200 ? 13.969 -6.209 -8.407 1.00 94.25 200 TYR A C 1
ATOM 1667 O O . TYR A 1 200 ? 14.363 -5.596 -9.405 1.00 94.25 200 TYR A O 1
ATOM 1675 N N . PHE A 1 201 ? 13.346 -5.627 -7.395 1.00 93.06 201 PHE A N 1
ATOM 1676 C CA . PHE A 1 201 ? 13.208 -4.194 -7.255 1.00 93.06 201 PHE A CA 1
ATOM 1677 C C . PHE A 1 201 ? 13.737 -3.734 -5.904 1.00 93.06 201 PHE A C 1
ATOM 1679 O O . PHE A 1 201 ? 13.774 -4.482 -4.931 1.00 93.06 201 PHE A O 1
ATOM 1686 N N . TYR A 1 202 ? 14.134 -2.478 -5.855 1.00 91.62 202 TYR A N 1
ATOM 1687 C CA . TYR A 1 202 ? 14.406 -1.763 -4.622 1.00 91.62 202 TYR A CA 1
ATOM 1688 C C . TYR A 1 202 ? 13.962 -0.324 -4.834 1.00 91.62 202 TYR A C 1
ATOM 1690 O O . TYR A 1 202 ? 13.897 0.163 -5.967 1.00 91.62 202 TYR A O 1
ATOM 1698 N N . TYR A 1 203 ? 13.651 0.371 -3.754 1.00 88.25 203 TYR A N 1
ATOM 1699 C CA . TYR A 1 203 ? 13.385 1.798 -3.817 1.00 88.25 203 TYR A CA 1
ATOM 1700 C C . TYR A 1 203 ? 14.539 2.566 -3.192 1.00 88.25 203 TYR A C 1
ATOM 1702 O O . TYR A 1 203 ? 15.084 2.183 -2.158 1.00 88.25 203 TYR A O 1
ATOM 1710 N N . CYS A 1 204 ? 14.911 3.674 -3.824 1.00 86.44 204 CYS A N 1
ATOM 1711 C CA . CYS A 1 204 ? 15.783 4.678 -3.232 1.00 86.44 204 CYS A CA 1
ATOM 1712 C C . CYS A 1 204 ? 15.051 6.008 -3.307 1.00 86.44 204 CYS A C 1
ATOM 1714 O O . CYS A 1 204 ? 14.665 6.446 -4.387 1.00 86.44 204 CYS A O 1
ATOM 1716 N N . TYR A 1 205 ? 14.906 6.683 -2.168 1.00 82.94 205 TYR A N 1
ATOM 1717 C CA . TYR A 1 205 ? 14.136 7.925 -2.100 1.00 82.94 205 TYR A CA 1
ATOM 1718 C C . TYR A 1 205 ? 12.661 7.715 -2.512 1.00 82.94 205 TYR A C 1
ATOM 1720 O O . TYR A 1 205 ? 11.944 7.055 -1.770 1.00 82.94 205 TYR A O 1
ATOM 1728 N N . MET A 1 206 ? 12.216 8.283 -3.636 1.00 85.31 206 MET A N 1
ATOM 1729 C CA . MET A 1 206 ? 10.843 8.186 -4.161 1.00 85.31 206 MET A CA 1
ATOM 1730 C C . MET A 1 206 ? 10.788 7.396 -5.476 1.00 85.31 206 MET A C 1
ATOM 1732 O O . MET A 1 206 ? 9.758 7.366 -6.138 1.00 85.31 206 MET A O 1
ATOM 1736 N N . ASP A 1 207 ? 11.899 6.775 -5.872 1.00 88.88 207 ASP A N 1
ATOM 1737 C CA . ASP A 1 207 ? 12.033 6.102 -7.157 1.00 88.88 207 ASP A CA 1
ATOM 1738 C C . ASP A 1 207 ? 12.140 4.587 -6.960 1.00 88.88 207 ASP A C 1
ATOM 1740 O O . ASP A 1 207 ? 12.839 4.107 -6.060 1.00 88.88 207 ASP A O 1
ATOM 1744 N N . LEU A 1 208 ? 11.463 3.841 -7.836 1.00 92.19 208 LEU A N 1
ATOM 1745 C CA . LEU A 1 208 ? 11.563 2.388 -7.937 1.00 92.19 208 LEU A CA 1
ATOM 1746 C C . LEU A 1 208 ? 12.592 2.016 -9.001 1.00 92.19 208 LEU A C 1
ATOM 1748 O O . LEU A 1 208 ? 12.497 2.439 -10.156 1.00 92.19 208 LEU A O 1
ATOM 1752 N N . TYR A 1 209 ? 13.546 1.182 -8.614 1.00 92.19 209 TYR A N 1
ATOM 1753 C CA . TYR A 1 209 ? 14.603 0.671 -9.473 1.00 92.19 209 TYR A CA 1
ATOM 1754 C C . TYR A 1 209 ? 14.456 -0.835 -9.643 1.00 92.19 209 TYR A C 1
ATOM 1756 O O . TYR A 1 209 ? 13.992 -1.523 -8.737 1.00 92.19 209 TYR A O 1
ATOM 1764 N N . LEU A 1 210 ? 14.892 -1.346 -10.796 1.00 93.81 210 LEU A N 1
ATOM 1765 C CA . LEU A 1 210 ? 14.965 -2.779 -11.073 1.00 93.81 210 LEU A CA 1
ATOM 1766 C C . LEU A 1 210 ? 16.418 -3.221 -11.248 1.00 93.81 210 LEU A C 1
ATOM 1768 O O . LEU A 1 210 ? 17.250 -2.487 -11.787 1.00 93.81 210 LEU A O 1
ATOM 1772 N N . CYS A 1 211 ? 16.709 -4.444 -10.825 1.00 94.00 211 CYS A N 1
ATOM 1773 C CA . CYS A 1 211 ? 18.006 -5.090 -10.993 1.00 94.00 211 CYS A CA 1
ATOM 1774 C C . CYS A 1 211 ? 17.834 -6.588 -11.274 1.00 94.00 211 CYS A C 1
ATOM 1776 O O . CYS A 1 211 ? 16.754 -7.153 -11.081 1.00 94.00 211 CYS A O 1
ATOM 1778 N N . ARG A 1 212 ? 18.906 -7.234 -11.746 1.00 94.44 212 ARG A N 1
ATOM 1779 C CA . ARG A 1 212 ? 18.970 -8.691 -11.925 1.00 94.44 212 ARG A CA 1
ATOM 1780 C C . ARG A 1 212 ? 19.796 -9.352 -10.826 1.00 94.44 212 ARG A C 1
ATOM 1782 O O . ARG A 1 212 ? 20.947 -8.970 -10.605 1.00 94.44 212 ARG A O 1
ATOM 1789 N N . GLY A 1 213 ? 19.206 -10.330 -10.152 1.00 93.25 213 GLY A N 1
ATOM 1790 C CA . GLY A 1 213 ? 19.800 -11.093 -9.056 1.00 93.25 213 GLY A CA 1
ATOM 1791 C C . GLY A 1 213 ? 19.879 -12.586 -9.367 1.00 93.25 213 GLY A C 1
ATOM 1792 O O . GLY A 1 213 ? 19.958 -12.995 -10.525 1.00 93.25 213 GLY A O 1
ATOM 1793 N N . GLU A 1 214 ? 19.883 -13.406 -8.320 1.00 91.38 214 GLU A N 1
ATOM 1794 C CA . GLU A 1 214 ? 19.794 -14.860 -8.458 1.00 91.38 214 GLU A CA 1
ATOM 1795 C C . GLU A 1 214 ? 18.387 -15.289 -8.890 1.00 91.38 214 GLU A C 1
ATOM 1797 O O . GLU A 1 214 ? 17.402 -14.598 -8.638 1.00 91.38 214 GLU A O 1
ATOM 1802 N N . LYS A 1 215 ? 18.273 -16.443 -9.556 1.00 92.88 215 LYS A N 1
ATOM 1803 C CA . LYS A 1 215 ? 16.959 -16.965 -9.941 1.00 92.88 215 LYS A CA 1
ATOM 1804 C C . LYS A 1 215 ? 16.205 -17.469 -8.706 1.00 92.88 215 LYS A C 1
ATOM 1806 O O . LYS A 1 215 ? 16.754 -18.259 -7.946 1.00 92.88 215 LYS A O 1
ATOM 1811 N N . TYR A 1 216 ? 14.940 -17.092 -8.550 1.00 87.44 216 TYR A N 1
ATOM 1812 C CA . TYR A 1 216 ? 14.035 -17.588 -7.509 1.00 87.44 216 TYR A CA 1
ATOM 1813 C C . TYR A 1 216 ? 12.877 -18.405 -8.095 1.00 87.44 216 TYR A C 1
ATOM 1815 O O . TYR A 1 216 ? 12.627 -18.392 -9.298 1.00 87.44 216 TYR A O 1
ATOM 1823 N N . ASN A 1 217 ? 12.168 -19.156 -7.251 1.00 81.44 217 ASN A N 1
ATOM 1824 C CA . ASN A 1 217 ? 10.998 -19.911 -7.686 1.00 81.44 217 ASN A CA 1
ATOM 1825 C C . ASN A 1 217 ? 9.719 -19.099 -7.415 1.00 81.44 217 ASN A C 1
ATOM 1827 O O . ASN A 1 217 ? 9.328 -18.977 -6.255 1.00 81.44 217 ASN A O 1
ATOM 1831 N N . PRO A 1 218 ? 9.015 -18.606 -8.449 1.00 71.12 218 PRO A N 1
ATOM 1832 C CA . PRO A 1 218 ? 7.844 -17.748 -8.266 1.00 71.12 218 PRO A CA 1
ATOM 1833 C C . PRO A 1 218 ? 6.643 -18.465 -7.621 1.00 71.12 218 PRO A C 1
ATOM 1835 O O . PRO A 1 218 ? 5.692 -17.794 -7.210 1.00 71.12 218 PRO A O 1
ATOM 1838 N N . ASN A 1 219 ? 6.670 -19.802 -7.543 1.00 67.06 219 ASN A N 1
ATOM 1839 C CA . ASN A 1 219 ? 5.609 -20.641 -6.973 1.00 67.06 219 ASN A CA 1
ATOM 1840 C C . ASN A 1 219 ? 5.917 -21.133 -5.553 1.00 67.06 219 ASN A C 1
ATOM 1842 O O . ASN A 1 219 ? 5.005 -21.551 -4.848 1.00 67.06 219 ASN A O 1
ATOM 1846 N N . PHE A 1 220 ? 7.187 -21.108 -5.149 1.00 58.56 220 PHE A N 1
ATOM 1847 C CA . PHE A 1 220 ? 7.661 -21.666 -3.877 1.00 58.56 220 PHE A CA 1
ATOM 1848 C C . PHE A 1 220 ? 8.375 -20.632 -3.017 1.00 58.56 220 PHE A C 1
ATOM 1850 O O . PHE A 1 220 ? 9.096 -20.984 -2.084 1.00 58.56 220 PHE A O 1
ATOM 1857 N N . ASP A 1 221 ? 8.167 -19.355 -3.316 1.00 56.56 221 ASP A N 1
ATOM 1858 C CA . ASP A 1 221 ? 8.614 -18.314 -2.421 1.00 56.56 221 ASP A CA 1
ATOM 1859 C C . ASP A 1 221 ? 7.746 -18.316 -1.173 1.00 56.56 221 ASP A C 1
ATOM 186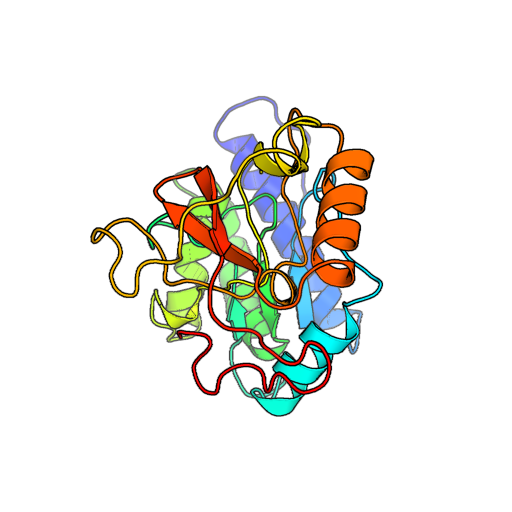1 O O . ASP A 1 221 ? 6.638 -17.776 -1.149 1.00 56.56 221 ASP A O 1
ATOM 1865 N N . CYS A 1 222 ? 8.259 -18.974 -0.130 1.00 43.66 222 CYS A N 1
ATOM 1866 C CA . CYS A 1 222 ? 7.860 -18.661 1.227 1.00 43.66 222 CYS A CA 1
ATOM 1867 C C . CYS A 1 222 ? 7.957 -17.141 1.349 1.00 43.66 222 CYS A C 1
ATOM 1869 O O . CYS A 1 222 ? 9.049 -16.609 1.117 1.00 43.66 222 CYS A O 1
ATOM 1871 N N . PRO A 1 223 ? 6.873 -16.434 1.712 1.00 44.69 223 PRO A N 1
ATOM 1872 C CA . PRO A 1 223 ? 7.039 -15.062 2.138 1.00 44.69 223 PRO A CA 1
ATOM 1873 C C . PRO A 1 223 ? 8.099 -15.106 3.227 1.00 44.69 223 PRO A C 1
ATOM 1875 O O . PRO A 1 223 ? 8.003 -15.921 4.151 1.00 44.69 223 PRO A O 1
ATOM 1878 N N . VAL A 1 224 ? 9.172 -14.350 3.015 1.00 42.50 224 VAL A N 1
ATOM 1879 C CA . VAL A 1 224 ? 10.347 -14.380 3.874 1.00 42.50 224 VAL A CA 1
ATOM 1880 C C . VAL A 1 224 ? 9.839 -14.332 5.316 1.00 42.50 224 VAL A C 1
ATOM 1882 O O . VAL A 1 224 ? 9.067 -13.440 5.670 1.00 42.50 224 VAL A O 1
ATOM 1885 N N . LYS A 1 225 ? 10.208 -15.317 6.146 1.00 37.06 225 LYS A N 1
ATOM 1886 C CA . LYS A 1 225 ? 10.140 -15.149 7.601 1.00 37.06 225 LYS A CA 1
ATOM 1887 C C . LYS A 1 225 ? 11.066 -13.966 7.883 1.00 37.06 225 LYS A C 1
ATOM 1889 O O . LYS A 1 225 ? 12.280 -14.140 7.900 1.00 37.06 225 LYS A O 1
ATOM 1894 N N . GLY A 1 226 ? 10.500 -12.761 7.929 1.00 42.62 226 GLY A N 1
ATOM 1895 C CA . GLY A 1 226 ? 11.252 -11.516 7.781 1.00 42.62 226 GLY A CA 1
ATOM 1896 C C . GLY A 1 226 ? 11.159 -10.841 6.405 1.00 42.62 226 GLY A C 1
ATOM 1897 O O . GLY A 1 226 ? 12.151 -10.278 5.953 1.00 42.62 226 GLY A O 1
ATOM 1898 N N . LEU A 1 227 ? 9.984 -10.794 5.757 1.00 42.34 227 LEU A N 1
ATOM 1899 C CA . LEU A 1 227 ? 9.578 -9.527 5.131 1.00 42.34 227 LEU A CA 1
ATOM 1900 C C . LEU A 1 227 ? 9.775 -8.509 6.244 1.00 42.34 227 LEU A C 1
ATOM 1902 O O . LEU A 1 227 ? 9.107 -8.640 7.262 1.00 42.34 227 LEU A O 1
ATOM 1906 N N . TYR A 1 228 ? 10.819 -7.689 6.138 1.00 39.94 228 TYR A N 1
ATOM 1907 C CA . TYR A 1 228 ? 11.357 -6.903 7.243 1.00 39.94 228 TYR A CA 1
ATOM 1908 C C . TYR A 1 228 ? 10.250 -6.085 7.924 1.00 39.94 228 TYR A C 1
ATOM 1910 O O . TYR A 1 228 ? 9.968 -4.965 7.513 1.00 39.94 228 TYR A O 1
ATOM 1918 N N . VAL A 1 229 ? 9.667 -6.679 8.965 1.00 37.97 229 VAL A N 1
ATOM 1919 C CA . VAL A 1 229 ? 9.216 -6.039 10.195 1.00 37.97 229 VAL A CA 1
ATOM 1920 C C . VAL A 1 229 ? 10.464 -5.571 10.917 1.00 37.97 229 VAL A C 1
ATOM 1922 O O . VAL A 1 229 ? 11.511 -6.273 10.859 1.00 37.97 229 VAL A O 1
#

Radius of gyration: 17.89 Å; chains: 1; bounding box: 45×46×44 Å

pLDDT: mean 87.12, std 13.36, range [37.06, 98.38]